Protein AF-A0A084A8A5-F1 (afdb_monomer_lite)

Sequence (222 aa):
MKQLLIKIKKYSELVCESCGGHDFREQEDYLECENCHSIYKKNSLQKRTIYRQSVIRWSGLVGVFLLMSLLGFFFIFYSTKGTQASKVSYSDVGPGKPYKTVKEKEASDRLSAEIEADAKWGLEHLDLTGVWTTYYFNSIQVTTAQFSDKANSPTTYTNGMLFSELVKKVGKPKSEEDYGNGRNQADFFYHGTDKKGGKWTIAVFIVYDVKSGMITGKDVMG

Foldseek 3Di:
DDDFDKDKDKDWFFADPPPRAGDWDDDDQWIARPPLRFIFGPPPTGTDIDIDTDGPDPVVPVVVVVVCVVVVVVCVVPVVDDDDDDDDDPSLEDPPDDDPDPVSVVVNVVSVVVFVVQQVVLLVCVCVQVQDHNVVLVPFAAWDFDDDPPDRGGPDTPDGDALVVVCVRRNAAPDWANSHDQKIKGKHKDWDADPVRDIDIKIKIWIARNVVNGTNDITMGD

Radius of gyration: 23.88 Å; chains: 1; bounding box: 37×66×62 Å

Organism: NCBI:txid1415168

pLDDT: mean 78.32, std 17.76, range [40.84, 98.19]

Secondary structure (DSSP, 8-state):
------EEEEEEE---TTT----EEE-SSEEEETTT--EEETTT-PPEEEEEEE---TTHHHHHHHHHHHHHHHHHHHTTS--------GGG--TT---SSHHHHHHHHHHHHHHHHHHHHHHHTGGGGSS--HHHHHH--PPEEE--TT-SS-SEEESPPBHHHHHHHH---SEEEEEETTEEEEEEEEEEE-TTS-EEEEEEEEEEETTT-BEEEEEEE-

Structure (mmCIF, N/CA/C/O backbone):
data_AF-A0A084A8A5-F1
#
_entry.id   AF-A0A084A8A5-F1
#
loop_
_atom_site.group_PDB
_atom_site.id
_atom_site.type_symbol
_atom_site.label_atom_id
_atom_site.label_alt_id
_atom_site.label_comp_id
_atom_site.label_asym_id
_atom_site.label_entity_id
_atom_site.label_seq_id
_atom_site.pdbx_PDB_ins_code
_atom_site.Cartn_x
_atom_site.Cartn_y
_atom_site.Cartn_z
_atom_site.occupancy
_atom_site.B_iso_or_equiv
_atom_site.auth_seq_id
_atom_site.auth_comp_id
_atom_site.auth_asym_id
_atom_site.auth_atom_id
_atom_site.pdbx_PDB_model_num
ATOM 1 N N . MET A 1 1 ? 18.799 41.500 -38.014 1.00 42.34 1 MET A N 1
ATOM 2 C CA . MET A 1 1 ? 18.624 40.067 -37.681 1.00 42.34 1 MET A CA 1
ATOM 3 C C . MET A 1 1 ? 19.349 39.773 -36.371 1.00 42.34 1 MET A C 1
ATOM 5 O O . MET A 1 1 ? 20.569 39.826 -36.359 1.00 42.34 1 MET A O 1
ATOM 9 N N . LYS A 1 2 ? 18.636 39.552 -35.255 1.00 44.78 2 LYS A N 1
ATOM 10 C CA . LYS A 1 2 ? 19.253 39.168 -33.968 1.00 44.78 2 LYS A CA 1
ATOM 11 C C . LYS A 1 2 ? 19.354 37.642 -33.904 1.00 44.78 2 LYS A C 1
ATOM 13 O O . LYS A 1 2 ? 18.327 36.972 -33.968 1.00 44.78 2 LYS A O 1
ATOM 18 N N . GLN A 1 3 ? 20.569 37.110 -33.791 1.00 43.56 3 GLN A N 1
ATOM 19 C CA . GLN A 1 3 ? 20.801 35.685 -33.551 1.00 43.56 3 GLN A CA 1
ATOM 20 C C . GLN A 1 3 ? 20.341 35.327 -32.129 1.00 43.56 3 GLN A C 1
ATOM 22 O O . GLN A 1 3 ? 20.823 35.888 -31.146 1.00 43.56 3 GLN A O 1
ATOM 27 N N . LEU A 1 4 ? 19.372 34.416 -32.023 1.00 43.84 4 LEU A N 1
ATOM 28 C CA . LEU A 1 4 ? 18.949 33.814 -30.759 1.00 43.84 4 LEU A CA 1
ATOM 29 C C . LEU A 1 4 ? 20.004 32.785 -30.335 1.00 43.84 4 LEU A C 1
ATOM 31 O O . LEU A 1 4 ? 20.182 31.768 -30.999 1.00 43.84 4 LEU A O 1
ATOM 35 N N . LEU A 1 5 ? 20.692 33.041 -29.223 1.00 46.84 5 LEU A N 1
ATOM 36 C CA . LEU A 1 5 ? 21.567 32.060 -28.581 1.00 46.84 5 LEU A CA 1
ATOM 37 C C . LEU A 1 5 ? 20.707 30.960 -27.940 1.00 46.84 5 LEU A C 1
ATOM 39 O O . LEU A 1 5 ? 20.087 31.178 -26.898 1.00 46.84 5 LEU A O 1
ATOM 43 N N . ILE A 1 6 ? 20.670 29.779 -28.559 1.00 48.38 6 ILE A N 1
ATOM 44 C CA . ILE A 1 6 ? 20.024 28.582 -28.006 1.00 48.38 6 ILE A CA 1
ATOM 45 C C . ILE A 1 6 ? 21.068 27.829 -27.174 1.00 48.38 6 ILE A C 1
ATOM 47 O O . ILE A 1 6 ? 22.003 27.245 -27.719 1.00 48.38 6 ILE A O 1
ATOM 51 N N . LYS A 1 7 ? 20.918 27.823 -25.845 1.00 51.00 7 LYS A N 1
ATOM 52 C CA . LYS A 1 7 ? 21.690 26.923 -24.973 1.00 51.00 7 LYS A CA 1
ATOM 53 C C . LYS A 1 7 ? 20.948 25.595 -24.863 1.00 51.00 7 LYS A C 1
ATOM 55 O O . LYS A 1 7 ? 19.879 25.532 -24.265 1.00 51.00 7 LYS A O 1
ATOM 60 N N . ILE A 1 8 ? 21.528 24.535 -25.417 1.00 48.47 8 ILE A N 1
ATOM 61 C CA . ILE A 1 8 ? 21.017 23.168 -25.277 1.00 48.47 8 ILE A CA 1
ATOM 62 C C . ILE A 1 8 ? 21.728 22.525 -24.082 1.00 48.47 8 ILE A C 1
ATOM 64 O O . ILE A 1 8 ? 22.939 22.315 -24.127 1.00 48.47 8 ILE A O 1
ATOM 68 N N . LYS A 1 9 ? 20.993 22.219 -23.008 1.00 52.41 9 LYS A N 1
ATOM 69 C CA . LYS A 1 9 ? 21.504 21.399 -21.898 1.00 52.41 9 LYS A CA 1
ATOM 70 C C . LYS A 1 9 ? 21.037 19.954 -22.086 1.00 52.41 9 LYS A C 1
ATOM 72 O O . LYS A 1 9 ? 19.862 19.725 -22.368 1.00 52.41 9 LYS A O 1
ATOM 77 N N . LYS A 1 10 ? 21.966 19.002 -21.963 1.00 53.06 10 LYS A N 1
ATOM 78 C CA . LYS A 1 10 ? 21.699 17.558 -22.039 1.00 53.06 10 LYS A CA 1
ATOM 79 C C . LYS A 1 10 ? 21.363 17.034 -20.645 1.00 53.06 10 LYS A C 1
ATOM 81 O O . LYS A 1 10 ? 22.126 17.288 -19.717 1.00 53.06 10 LYS A O 1
ATOM 86 N N . TYR A 1 11 ? 20.270 16.290 -20.530 1.00 58.62 11 TYR A N 1
ATOM 87 C CA . TYR A 1 11 ? 19.903 15.558 -19.319 1.00 58.62 11 TYR A CA 1
ATOM 88 C C . TYR A 1 11 ? 19.607 14.105 -19.691 1.00 58.62 11 TYR A C 1
ATOM 90 O O . TYR A 1 11 ? 19.063 13.839 -20.764 1.00 58.62 11 TYR A O 1
ATOM 98 N N . SER A 1 12 ? 20.002 13.174 -18.827 1.00 63.97 12 SER A N 1
ATOM 99 C CA . SER A 1 12 ? 19.648 11.758 -18.929 1.00 63.97 12 SER A CA 1
ATOM 100 C C . SER A 1 12 ? 18.544 11.462 -17.922 1.00 63.97 12 SER A C 1
ATOM 102 O O . SER A 1 12 ? 18.767 11.673 -16.730 1.00 63.97 12 SER A O 1
ATOM 104 N N . GLU A 1 13 ? 17.398 10.972 -18.380 1.00 75.88 13 GLU A N 1
ATOM 105 C CA . GLU A 1 13 ? 16.235 10.705 -17.529 1.00 75.88 13 GLU A CA 1
ATOM 106 C C . GLU A 1 13 ? 15.711 9.287 -17.781 1.00 75.88 13 GLU A C 1
ATOM 108 O O . GLU A 1 13 ? 15.794 8.768 -18.901 1.00 75.88 13 GLU A O 1
ATOM 113 N N . LEU A 1 14 ? 15.226 8.636 -16.724 1.00 81.31 14 LEU A N 1
ATOM 114 C CA . LEU A 1 14 ? 14.519 7.363 -16.827 1.00 81.31 14 LEU A CA 1
ATOM 115 C C . LEU A 1 14 ? 13.078 7.655 -17.257 1.00 81.31 14 LEU A C 1
ATOM 117 O O . LEU A 1 14 ? 12.468 8.607 -16.780 1.00 81.31 14 LEU A O 1
ATOM 121 N N . VAL A 1 15 ? 12.544 6.862 -18.185 1.00 83.56 15 VAL A N 1
ATOM 122 C CA . VAL A 1 15 ? 11.176 7.030 -18.691 1.00 83.56 15 VAL A CA 1
ATOM 123 C C . VAL A 1 15 ? 10.487 5.679 -18.653 1.00 83.56 15 VAL A C 1
ATOM 125 O O . VAL A 1 15 ? 11.024 4.700 -19.166 1.00 83.56 15 VAL A O 1
ATOM 128 N N . CYS A 1 16 ? 9.311 5.630 -18.040 1.00 82.62 16 CYS A N 1
ATOM 129 C CA . CYS A 1 16 ? 8.516 4.420 -17.916 1.00 82.62 16 CYS A CA 1
ATOM 130 C C . CYS A 1 16 ? 7.996 4.004 -19.292 1.00 82.62 16 CYS A C 1
ATOM 132 O O . CYS A 1 16 ? 7.346 4.796 -19.975 1.00 82.62 16 CYS A O 1
ATOM 134 N N . GLU A 1 17 ? 8.269 2.763 -19.693 1.00 83.75 17 GLU A N 1
ATOM 135 C CA . GLU A 1 17 ? 7.874 2.240 -21.005 1.00 83.75 17 GLU A CA 1
ATOM 136 C C . GLU A 1 17 ? 6.346 2.125 -21.137 1.00 83.75 17 GLU A C 1
ATOM 138 O O . GLU A 1 17 ? 5.814 2.323 -22.227 1.00 83.75 17 GLU A O 1
ATOM 143 N N . SER A 1 18 ? 5.641 1.883 -20.025 1.00 81.06 18 SER A N 1
ATOM 144 C CA . SER A 1 18 ? 4.186 1.665 -19.998 1.00 81.06 18 SER A CA 1
ATOM 145 C C . SER A 1 18 ? 3.353 2.951 -20.036 1.00 81.06 18 SER A C 1
ATOM 147 O O . SER A 1 18 ? 2.339 2.999 -20.726 1.00 81.06 18 SER A O 1
ATOM 149 N N . CYS A 1 19 ? 3.741 3.990 -19.285 1.00 80.62 19 CYS A N 1
ATOM 150 C CA . CYS A 1 19 ? 2.934 5.214 -19.136 1.00 80.62 19 CYS A CA 1
ATOM 151 C C . CYS A 1 19 ? 3.683 6.518 -19.438 1.00 80.62 19 CYS A C 1
ATOM 153 O O . CYS A 1 19 ? 3.097 7.593 -19.333 1.00 80.62 19 CYS A O 1
ATOM 155 N N . GLY A 1 20 ? 4.976 6.462 -19.772 1.00 83.19 20 GLY A N 1
ATOM 156 C CA . GLY A 1 20 ? 5.793 7.656 -20.012 1.00 83.19 20 GLY A CA 1
ATOM 157 C C . GLY A 1 20 ? 6.136 8.468 -18.758 1.00 83.19 20 GLY A C 1
ATOM 158 O O . GLY A 1 20 ? 6.723 9.536 -18.884 1.00 83.19 20 GLY A O 1
ATOM 159 N N . GLY A 1 21 ? 5.786 7.983 -17.561 1.00 80.56 21 GLY A N 1
ATOM 160 C CA . GLY A 1 21 ? 6.143 8.614 -16.290 1.00 80.56 21 GLY A CA 1
ATOM 161 C C . GLY A 1 21 ? 7.657 8.667 -16.063 1.00 80.56 21 GLY A C 1
ATOM 162 O O . GLY A 1 21 ? 8.399 7.817 -16.556 1.00 80.56 21 GLY A O 1
ATOM 163 N N . HIS A 1 22 ? 8.105 9.666 -15.310 1.00 83.44 22 HIS A N 1
ATOM 164 C CA . HIS A 1 22 ? 9.526 9.919 -15.039 1.00 83.44 22 HIS A CA 1
ATOM 165 C C . HIS A 1 22 ? 9.933 9.614 -13.597 1.00 83.44 22 HIS A C 1
ATOM 167 O O . HIS A 1 22 ? 11.119 9.491 -13.296 1.00 83.44 22 HIS A O 1
ATOM 173 N N . ASP A 1 23 ? 8.949 9.475 -12.715 1.00 83.50 23 ASP A N 1
ATOM 174 C CA . ASP A 1 23 ? 9.164 9.210 -11.305 1.00 83.50 23 ASP A CA 1
ATOM 175 C C . ASP A 1 23 ? 9.263 7.702 -11.075 1.00 83.50 23 ASP A C 1
ATOM 177 O O . ASP A 1 23 ? 8.379 6.937 -11.478 1.00 83.50 23 ASP A O 1
ATOM 181 N N . PHE A 1 24 ? 10.362 7.281 -10.451 1.00 82.69 24 PHE A N 1
ATOM 182 C CA . PHE A 1 24 ? 10.619 5.894 -10.091 1.00 82.69 24 PHE A CA 1
ATOM 183 C C . PHE A 1 24 ? 11.036 5.800 -8.631 1.00 82.69 24 PHE A C 1
ATOM 185 O O . PHE A 1 24 ? 11.949 6.502 -8.192 1.00 82.69 24 PHE A O 1
ATOM 192 N N . ARG A 1 25 ? 10.415 4.869 -7.914 1.00 83.38 25 ARG A N 1
ATOM 193 C CA . ARG A 1 25 ? 10.827 4.432 -6.589 1.00 83.38 25 ARG A CA 1
ATOM 194 C C . ARG A 1 25 ? 11.839 3.301 -6.736 1.00 83.38 25 ARG A C 1
ATOM 196 O O . ARG A 1 25 ? 11.576 2.294 -7.394 1.00 83.38 25 ARG A O 1
ATOM 203 N N . GLU A 1 26 ? 13.008 3.479 -6.137 1.00 82.81 26 GLU A N 1
ATOM 204 C CA . GLU A 1 26 ? 14.065 2.471 -6.121 1.00 82.81 26 GLU A CA 1
ATOM 205 C C . GLU A 1 26 ? 13.885 1.533 -4.930 1.00 82.81 26 GLU A C 1
ATOM 207 O O . GLU A 1 26 ? 13.787 1.976 -3.788 1.00 82.81 26 GLU A O 1
ATOM 212 N N . GLN A 1 27 ? 13.844 0.234 -5.212 1.00 78.94 27 GLN A N 1
ATOM 213 C CA . GLN A 1 27 ? 13.925 -0.833 -4.222 1.00 78.94 27 GLN A CA 1
ATOM 214 C C . GLN A 1 27 ? 15.189 -1.664 -4.481 1.00 78.94 27 GLN A C 1
ATOM 216 O O . GLN A 1 27 ? 15.876 -1.446 -5.484 1.00 78.94 27 GLN A O 1
ATOM 221 N N . GLU A 1 28 ? 15.529 -2.581 -3.568 1.00 79.06 28 GLU A N 1
ATOM 222 C CA . GLU A 1 28 ? 16.822 -3.293 -3.554 1.00 79.06 28 GLU A CA 1
ATOM 223 C C . GLU A 1 28 ? 17.241 -3.783 -4.956 1.00 79.06 28 GLU A C 1
ATOM 225 O O . GLU A 1 28 ? 18.268 -3.337 -5.482 1.00 79.06 28 GLU A O 1
ATOM 230 N N . ASP A 1 29 ? 16.377 -4.562 -5.616 1.00 80.25 29 ASP A N 1
ATOM 231 C CA . ASP A 1 29 ? 16.672 -5.194 -6.912 1.00 80.25 29 ASP A CA 1
ATOM 232 C C . ASP A 1 29 ? 15.881 -4.633 -8.112 1.00 80.25 29 ASP A C 1
ATOM 234 O O . ASP A 1 29 ? 16.115 -5.027 -9.264 1.00 80.25 29 ASP A O 1
ATOM 238 N N . TYR A 1 30 ? 14.946 -3.704 -7.890 1.00 84.25 30 TYR A N 1
ATOM 239 C CA . TYR A 1 30 ? 14.029 -3.231 -8.932 1.00 84.25 30 TYR A CA 1
ATOM 240 C C . TYR A 1 30 ? 13.650 -1.750 -8.809 1.00 84.25 30 TYR A C 1
ATOM 242 O O . TYR A 1 30 ? 13.857 -1.103 -7.786 1.00 84.25 30 TYR A O 1
ATOM 250 N N . LEU A 1 31 ? 13.104 -1.210 -9.897 1.00 86.75 31 LEU A N 1
ATOM 251 C CA . LEU A 1 31 ? 12.573 0.146 -10.005 1.00 86.75 31 LEU A CA 1
ATOM 252 C C . LEU A 1 31 ? 11.068 0.068 -10.256 1.00 86.75 31 LEU A C 1
ATOM 254 O O . LEU A 1 31 ? 10.644 -0.638 -11.165 1.00 86.75 31 LEU A O 1
ATOM 258 N N . GLU A 1 32 ? 10.266 0.805 -9.501 1.00 86.56 32 GLU A N 1
ATOM 259 C CA . GLU A 1 32 ? 8.818 0.898 -9.704 1.00 86.56 32 GLU A CA 1
ATOM 260 C C . GLU A 1 32 ? 8.441 2.310 -10.156 1.00 86.56 32 GLU A C 1
ATOM 262 O O . GLU A 1 32 ? 8.800 3.282 -9.503 1.00 86.56 32 GLU A O 1
ATOM 267 N N . CYS A 1 33 ? 7.740 2.457 -11.281 1.00 85.44 33 CYS A N 1
ATOM 268 C CA . CYS A 1 33 ? 7.278 3.769 -11.738 1.00 85.44 33 CYS A CA 1
ATOM 269 C C . CYS A 1 33 ? 6.162 4.292 -10.828 1.00 85.44 33 CYS A C 1
ATOM 271 O O . CYS A 1 33 ? 5.125 3.660 -10.745 1.00 85.44 33 CYS A O 1
ATOM 273 N N . GLU A 1 34 ? 6.293 5.471 -10.229 1.00 85.06 34 GLU A N 1
ATOM 274 C CA . GLU A 1 34 ? 5.301 5.980 -9.263 1.00 85.06 34 GLU A CA 1
ATOM 275 C C . GLU A 1 34 ? 3.945 6.342 -9.889 1.00 85.06 34 GLU A C 1
ATOM 277 O O . GLU A 1 34 ? 2.959 6.466 -9.177 1.00 85.06 34 GLU A O 1
ATOM 282 N N . ASN A 1 35 ? 3.877 6.515 -11.214 1.00 82.81 35 ASN A N 1
ATOM 283 C CA . ASN A 1 35 ? 2.653 6.954 -11.891 1.00 82.81 35 ASN A CA 1
ATOM 284 C C . ASN A 1 35 ? 1.745 5.802 -12.348 1.00 82.81 35 ASN A C 1
ATOM 286 O O . ASN A 1 35 ? 0.531 5.934 -12.382 1.00 82.81 35 ASN A O 1
ATOM 290 N N . CYS A 1 36 ? 2.333 4.689 -12.783 1.00 79.75 36 CYS A N 1
ATOM 291 C CA . CYS A 1 36 ? 1.583 3.521 -13.268 1.00 79.75 36 CYS A CA 1
ATOM 292 C C . CYS A 1 36 ? 2.090 2.213 -12.663 1.00 79.75 36 CYS A C 1
ATOM 294 O O . CYS A 1 36 ? 1.870 1.133 -13.215 1.00 79.75 36 CYS A O 1
ATOM 296 N N . HIS A 1 37 ? 2.879 2.337 -11.597 1.00 81.94 37 HIS A N 1
ATOM 297 C CA . HIS A 1 37 ? 3.412 1.272 -10.757 1.00 81.94 37 HIS A CA 1
ATOM 298 C C . HIS A 1 37 ? 4.178 0.181 -11.515 1.00 81.94 37 HIS A C 1
ATOM 300 O O . HIS A 1 37 ? 4.414 -0.905 -11.008 1.00 81.94 37 HIS A O 1
ATOM 306 N N . SER A 1 38 ? 4.615 0.447 -12.746 1.00 84.44 38 SER A N 1
ATOM 307 C CA . SER A 1 38 ? 5.319 -0.547 -13.562 1.00 84.44 38 SER A CA 1
ATOM 308 C C . SER A 1 38 ? 6.655 -0.911 -12.925 1.00 84.44 38 SER A C 1
ATOM 310 O O . SER A 1 38 ? 7.465 -0.021 -12.672 1.00 84.44 38 SER A O 1
ATOM 312 N N . ILE A 1 39 ? 6.875 -2.203 -12.684 1.00 85.00 39 ILE A N 1
ATOM 313 C CA . ILE A 1 39 ? 8.088 -2.732 -12.059 1.00 85.00 39 ILE A CA 1
ATOM 314 C C . ILE A 1 39 ? 9.100 -3.121 -13.141 1.00 85.00 39 ILE A C 1
ATOM 316 O O . ILE A 1 39 ? 8.768 -3.867 -14.063 1.00 85.00 39 ILE A O 1
ATOM 320 N N . TYR A 1 40 ? 10.343 -2.671 -12.976 1.00 85.69 40 TYR A N 1
ATOM 321 C CA . TYR A 1 40 ? 11.453 -2.905 -13.889 1.00 85.69 40 TYR A CA 1
ATOM 322 C C . TYR A 1 40 ? 12.698 -3.424 -13.186 1.00 85.69 40 TYR A C 1
ATOM 324 O O . TYR A 1 40 ? 13.047 -2.982 -12.093 1.00 85.69 40 TYR A O 1
ATOM 332 N N . LYS A 1 41 ? 13.452 -4.296 -13.859 1.00 85.69 41 LYS A N 1
ATOM 333 C CA . LYS A 1 41 ? 14.789 -4.688 -13.393 1.00 85.69 41 LYS A CA 1
ATOM 334 C C . LYS A 1 41 ? 15.703 -3.458 -13.394 1.00 85.69 41 LYS A C 1
ATOM 336 O O . LYS A 1 41 ? 15.790 -2.763 -14.408 1.00 85.69 41 LYS A O 1
ATOM 341 N N . LYS A 1 42 ? 16.430 -3.208 -12.301 1.00 81.94 42 LYS A N 1
ATOM 342 C CA . LYS A 1 42 ? 17.210 -1.971 -12.078 1.00 81.94 42 LYS A CA 1
ATOM 343 C C . LYS A 1 42 ? 18.165 -1.583 -13.220 1.00 81.94 42 LYS A C 1
ATOM 345 O O . LYS A 1 42 ? 18.311 -0.409 -13.540 1.00 81.94 42 LYS A O 1
ATOM 350 N N . ASN A 1 43 ? 18.756 -2.574 -13.890 1.00 79.12 43 ASN A N 1
ATOM 351 C CA . ASN A 1 43 ? 19.703 -2.371 -14.995 1.00 79.12 43 ASN A CA 1
ATOM 352 C C . ASN A 1 43 ? 19.060 -2.374 -16.398 1.00 79.12 43 ASN A C 1
ATOM 354 O O . ASN A 1 43 ? 19.779 -2.264 -17.388 1.00 79.12 43 ASN A O 1
ATOM 358 N N . SER A 1 44 ? 17.738 -2.545 -16.504 1.00 76.00 44 SER A N 1
ATOM 359 C CA . SER A 1 44 ? 17.04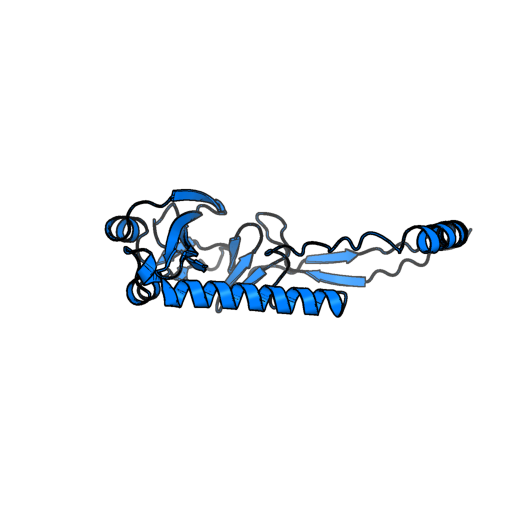9 -2.711 -17.796 1.00 76.00 44 SER A CA 1
ATOM 360 C C . SER A 1 44 ? 16.574 -1.400 -18.425 1.00 76.00 44 SER A C 1
ATOM 362 O O . SER A 1 44 ? 16.510 -1.301 -19.649 1.00 76.00 44 SER A O 1
ATOM 364 N N . LEU A 1 45 ? 16.291 -0.371 -17.618 1.00 73.31 45 LEU A N 1
ATOM 365 C CA . LEU A 1 45 ? 15.785 0.898 -18.136 1.00 73.31 45 LEU A CA 1
ATOM 366 C C . LEU A 1 45 ? 16.901 1.703 -18.808 1.00 73.31 45 LEU A C 1
ATOM 368 O O . LEU A 1 45 ? 17.852 2.167 -18.171 1.00 73.31 45 LEU A O 1
ATOM 372 N N . GLN A 1 46 ? 16.760 1.918 -20.116 1.00 65.44 46 GLN A N 1
ATOM 373 C CA . GLN A 1 46 ? 17.645 2.809 -20.856 1.00 65.44 46 GLN A CA 1
ATOM 374 C C . GLN A 1 46 ? 17.335 4.267 -20.507 1.00 65.44 46 GLN A C 1
ATOM 376 O O . GLN A 1 46 ? 16.240 4.771 -20.759 1.00 65.44 46 GLN A O 1
ATOM 381 N N . LYS A 1 47 ? 18.333 4.981 -19.976 1.00 69.06 47 LYS A N 1
ATOM 382 C CA . LYS A 1 47 ? 18.255 6.434 -19.787 1.00 69.06 47 LYS A CA 1
ATOM 383 C C . LYS A 1 47 ? 18.089 7.104 -21.151 1.00 69.06 47 LYS A C 1
ATOM 385 O O . LYS A 1 47 ? 18.993 7.038 -21.988 1.00 69.06 47 LYS A O 1
ATOM 390 N N . ARG A 1 48 ? 16.964 7.783 -21.382 1.00 65.69 48 ARG A N 1
ATOM 391 C CA . ARG A 1 48 ? 16.785 8.591 -22.593 1.00 65.69 48 ARG A CA 1
ATOM 392 C C . ARG A 1 48 ? 17.472 9.937 -22.407 1.00 65.69 48 ARG A C 1
ATOM 394 O O . ARG A 1 48 ? 17.361 10.579 -21.364 1.00 65.69 48 ARG A O 1
ATOM 401 N N . THR A 1 49 ? 18.198 10.369 -23.436 1.00 63.56 49 THR A N 1
ATOM 402 C CA . THR A 1 49 ? 18.760 11.723 -23.473 1.00 63.56 49 THR A CA 1
ATOM 403 C C . THR A 1 49 ? 17.678 12.677 -23.954 1.00 63.56 49 THR A C 1
ATOM 405 O O . THR A 1 49 ? 17.235 12.573 -25.098 1.00 63.56 49 THR A O 1
ATOM 408 N N . ILE A 1 50 ? 17.262 13.609 -23.099 1.00 61.50 50 ILE A N 1
ATOM 409 C CA . ILE A 1 50 ? 16.282 14.634 -23.458 1.00 61.50 50 ILE A CA 1
ATOM 410 C C . ILE A 1 50 ? 17.017 15.951 -23.712 1.00 61.50 50 ILE A C 1
ATOM 412 O O . ILE A 1 50 ? 17.856 16.399 -22.923 1.00 61.50 50 ILE A O 1
ATOM 416 N N . TYR A 1 51 ? 16.697 16.580 -24.842 1.00 57.94 51 TYR A N 1
ATOM 417 C CA . TYR A 1 51 ? 17.221 17.884 -25.229 1.00 57.94 51 TYR A CA 1
ATOM 418 C C . TYR A 1 51 ? 16.190 18.954 -24.891 1.00 57.94 51 TYR A C 1
ATOM 420 O O . TYR A 1 51 ? 15.192 19.112 -25.592 1.00 57.94 51 TYR A O 1
ATOM 428 N N . ARG A 1 52 ? 16.431 19.720 -23.823 1.00 48.22 52 ARG A N 1
ATOM 429 C CA . ARG A 1 52 ? 15.562 20.848 -23.478 1.00 48.22 52 ARG A CA 1
ATOM 430 C C . ARG A 1 52 ? 16.099 22.118 -24.127 1.00 48.22 52 ARG A C 1
ATOM 432 O O . ARG A 1 52 ? 17.149 22.628 -23.739 1.00 48.22 52 ARG A O 1
ATOM 439 N N . GLN A 1 53 ? 15.382 22.621 -25.126 1.00 46.97 53 GLN A N 1
ATOM 440 C CA . GLN A 1 53 ? 15.671 23.918 -25.733 1.00 46.97 53 GLN A CA 1
ATOM 441 C C . GLN A 1 53 ? 15.018 25.018 -24.892 1.00 46.97 53 GLN A C 1
ATOM 443 O O . GLN A 1 53 ? 13.796 25.056 -24.761 1.00 46.97 53 GLN A O 1
ATOM 448 N N . SER A 1 54 ? 15.814 25.923 -24.318 1.00 45.47 54 SER A N 1
ATOM 449 C CA . SER A 1 54 ? 15.285 27.185 -23.795 1.00 45.47 54 SER A CA 1
ATOM 450 C C . SER A 1 54 ? 15.506 28.280 -24.834 1.00 45.47 54 SER A C 1
ATOM 452 O O . SER A 1 54 ? 16.633 28.615 -25.200 1.00 45.47 54 SER A O 1
ATOM 454 N N . VAL A 1 55 ? 14.410 28.823 -25.358 1.00 45.81 55 VAL A N 1
ATOM 455 C CA . VAL A 1 55 ? 14.451 29.931 -26.315 1.00 45.81 55 VAL A CA 1
ATOM 456 C C . VAL A 1 55 ? 14.221 31.218 -25.531 1.00 45.81 55 VAL A C 1
ATOM 458 O O . VAL A 1 55 ? 13.089 31.552 -25.188 1.00 45.81 55 VAL A O 1
ATOM 461 N N . ILE A 1 56 ? 15.292 31.946 -25.208 1.00 48.81 56 ILE A N 1
ATOM 462 C CA . ILE A 1 56 ? 15.176 33.243 -24.526 1.00 48.81 56 ILE A CA 1
ATOM 463 C C . ILE A 1 56 ? 14.788 34.299 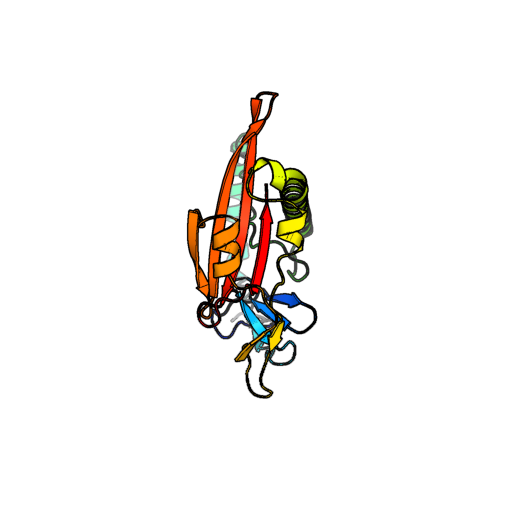-25.569 1.00 48.81 56 ILE A C 1
ATOM 465 O O . ILE A 1 56 ? 15.638 34.885 -26.239 1.00 48.81 56 ILE A O 1
ATOM 469 N N . ARG A 1 57 ? 13.482 34.539 -25.729 1.00 47.62 57 ARG A N 1
ATOM 470 C CA . ARG A 1 57 ? 12.941 35.599 -26.595 1.00 47.62 57 ARG A CA 1
ATOM 471 C C . ARG A 1 57 ? 13.037 36.962 -25.896 1.00 47.62 57 ARG A C 1
ATOM 473 O O . ARG A 1 57 ? 12.208 37.308 -25.064 1.00 47.62 57 ARG A O 1
ATOM 480 N N . TRP A 1 58 ? 14.032 37.766 -26.277 1.00 44.94 58 TRP A N 1
ATOM 481 C CA . TRP A 1 58 ? 14.275 39.120 -25.743 1.00 44.94 58 TRP A CA 1
ATOM 482 C C . TRP A 1 58 ? 13.165 40.148 -26.037 1.00 44.94 58 TRP A C 1
ATOM 484 O O . TRP A 1 58 ? 13.152 41.216 -25.433 1.00 44.94 58 TRP A O 1
ATOM 494 N N . SER A 1 59 ? 12.216 39.850 -26.928 1.00 49.25 59 SER A N 1
ATOM 495 C CA . SER A 1 59 ? 11.065 40.719 -27.213 1.00 49.25 59 SER A CA 1
ATOM 496 C C . SER A 1 59 ? 10.042 40.776 -26.071 1.00 49.25 59 SER A C 1
ATOM 498 O O . SER A 1 59 ? 9.233 41.698 -26.033 1.00 49.25 59 SER A O 1
ATOM 500 N N . GLY A 1 60 ? 10.097 39.836 -25.119 1.00 47.59 60 GLY A N 1
ATOM 501 C CA . GLY A 1 60 ? 9.248 39.844 -23.927 1.00 47.59 60 GLY A CA 1
ATOM 502 C C . GLY A 1 60 ? 9.714 40.806 -22.831 1.00 47.59 60 GLY A C 1
ATOM 503 O O . GLY A 1 60 ? 8.888 41.258 -22.056 1.00 47.59 60 GLY A O 1
ATOM 504 N N . LEU A 1 61 ? 10.999 41.178 -22.770 1.00 53.06 61 LEU A N 1
ATOM 505 C CA . LEU A 1 61 ? 11.534 41.991 -21.662 1.00 53.06 61 LEU A CA 1
ATOM 506 C C . LEU A 1 61 ? 10.964 43.417 -21.628 1.00 53.06 61 LEU A C 1
ATOM 508 O O . LEU A 1 61 ? 10.725 43.944 -20.549 1.00 53.06 61 LEU A O 1
ATOM 512 N N . VAL A 1 62 ? 10.683 44.016 -22.789 1.00 57.75 62 VAL A N 1
ATOM 513 C CA . VAL A 1 62 ? 10.105 45.372 -22.880 1.00 57.75 62 VAL A CA 1
ATOM 514 C C . VAL A 1 62 ? 8.615 45.369 -22.513 1.00 57.75 62 VAL A C 1
ATOM 516 O O . VAL A 1 62 ? 8.154 46.254 -21.798 1.00 57.75 62 VAL A O 1
ATOM 519 N N . GLY A 1 63 ? 7.872 44.335 -22.928 1.00 57.38 63 GLY A N 1
ATOM 520 C CA . GLY A 1 63 ? 6.472 44.146 -22.535 1.00 57.38 63 GLY A CA 1
ATOM 521 C C . GLY A 1 63 ? 6.321 43.779 -21.057 1.00 57.38 63 GLY A C 1
ATOM 522 O O . GLY A 1 63 ? 5.454 44.318 -20.382 1.00 57.38 63 GLY A O 1
ATOM 523 N N . VAL A 1 64 ? 7.210 42.933 -20.528 1.00 62.28 64 VAL A N 1
ATOM 524 C CA . VAL A 1 64 ? 7.249 42.553 -19.108 1.00 62.28 64 VAL A CA 1
ATOM 525 C C . VAL A 1 64 ? 7.610 43.745 -18.227 1.00 62.28 64 VAL A C 1
ATOM 527 O O . VAL A 1 64 ? 7.042 43.861 -17.153 1.00 62.28 64 VAL A O 1
ATOM 530 N N . PHE A 1 65 ? 8.475 44.668 -18.657 1.00 64.25 65 PHE A N 1
ATOM 531 C CA . PHE A 1 65 ? 8.797 45.854 -17.852 1.00 64.25 65 PHE A CA 1
ATOM 532 C C . PHE A 1 65 ? 7.592 46.801 -17.697 1.00 64.25 65 PHE A C 1
ATOM 534 O O . PHE A 1 65 ? 7.303 47.266 -16.595 1.00 64.25 65 PHE A O 1
ATOM 541 N N . LEU A 1 66 ? 6.831 47.019 -18.778 1.00 66.12 66 LEU A N 1
ATOM 542 C CA . LEU A 1 66 ? 5.581 47.791 -18.747 1.00 66.12 66 LEU A CA 1
ATOM 543 C C . LEU A 1 66 ? 4.474 47.072 -17.959 1.00 66.12 66 LEU A C 1
ATOM 545 O O . LEU A 1 66 ? 3.772 47.700 -17.168 1.00 66.12 66 LEU A O 1
ATOM 549 N N . LEU A 1 67 ? 4.361 45.749 -18.112 1.00 65.81 67 LEU A N 1
ATOM 550 C CA . LEU A 1 67 ? 3.397 44.936 -17.371 1.00 65.81 67 LEU A CA 1
ATOM 551 C C . LEU A 1 67 ? 3.746 44.853 -15.874 1.00 65.81 67 LEU A C 1
ATOM 553 O O . LEU A 1 67 ? 2.846 44.890 -15.049 1.00 65.81 67 LEU A O 1
ATOM 557 N N . MET A 1 68 ? 5.030 44.804 -15.502 1.00 62.41 68 MET A N 1
ATOM 558 C CA . MET A 1 68 ? 5.497 44.799 -14.106 1.00 62.41 68 MET A CA 1
ATOM 559 C C . MET A 1 68 ? 5.303 46.156 -13.423 1.00 62.41 68 MET A C 1
ATOM 561 O O . MET A 1 68 ? 5.043 46.195 -12.225 1.00 62.41 68 MET A O 1
ATOM 565 N N . SER A 1 69 ? 5.368 47.263 -14.168 1.00 69.06 69 SER A N 1
ATOM 566 C CA . SER A 1 69 ? 5.035 48.591 -13.636 1.00 69.06 69 SER A CA 1
ATOM 567 C C . SER A 1 69 ? 3.528 48.731 -13.361 1.00 69.06 69 SER A C 1
ATOM 569 O O . SER A 1 69 ? 3.140 49.209 -12.295 1.00 69.06 69 SER A O 1
ATOM 571 N N . LEU A 1 70 ? 2.676 48.210 -14.256 1.00 69.06 70 LEU A N 1
ATOM 572 C CA . LEU A 1 70 ? 1.218 48.142 -14.065 1.00 69.06 70 LEU A CA 1
ATOM 573 C C . LEU A 1 70 ? 0.805 47.159 -12.956 1.00 69.06 70 LEU A C 1
ATOM 575 O O . LEU A 1 70 ? -0.021 47.493 -12.107 1.00 69.06 70 LEU A O 1
ATOM 579 N N . LEU A 1 71 ? 1.406 45.966 -12.919 1.00 64.62 71 LEU A N 1
ATOM 580 C CA . LEU A 1 71 ? 1.160 44.963 -11.882 1.00 64.62 71 LEU A CA 1
ATOM 581 C C . LEU A 1 71 ? 1.694 45.403 -10.521 1.00 64.62 71 LEU A C 1
ATOM 583 O O . LEU A 1 71 ? 1.053 45.095 -9.528 1.00 64.62 71 LEU A O 1
ATOM 587 N N . GLY A 1 72 ? 2.801 46.149 -10.447 1.00 64.75 72 GLY A N 1
ATOM 588 C CA . GLY A 1 72 ? 3.303 46.717 -9.192 1.00 64.75 72 GLY A CA 1
ATOM 589 C C . GLY A 1 72 ? 2.315 47.701 -8.561 1.00 64.75 72 GLY A C 1
ATOM 590 O O . GLY A 1 72 ? 2.063 47.639 -7.358 1.00 64.75 72 GLY A O 1
ATOM 591 N N . PHE A 1 73 ? 1.672 48.536 -9.384 1.00 60.56 73 PHE A N 1
ATOM 592 C CA . PHE A 1 73 ? 0.594 49.426 -8.941 1.00 60.56 73 PHE A CA 1
ATOM 593 C C . PHE A 1 73 ? -0.645 48.646 -8.469 1.00 60.56 73 PHE A C 1
ATOM 595 O O . PHE A 1 73 ? -1.259 48.998 -7.463 1.00 60.56 73 PHE A O 1
ATOM 602 N N . PHE A 1 74 ? -0.975 47.541 -9.146 1.00 59.44 74 PHE A N 1
ATOM 603 C CA . PHE A 1 74 ? -2.075 46.652 -8.759 1.00 59.44 74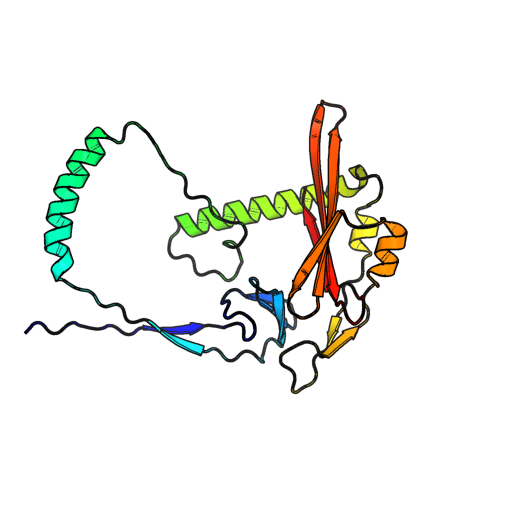 PHE A CA 1
ATOM 604 C C . PHE A 1 74 ? -1.768 45.841 -7.485 1.00 59.44 74 PHE A C 1
ATOM 606 O O . PHE A 1 74 ? -2.651 45.649 -6.653 1.00 59.44 74 PHE A O 1
ATOM 613 N N . PHE A 1 75 ? -0.518 45.407 -7.285 1.00 54.66 75 PHE A N 1
ATOM 614 C CA . PHE A 1 75 ? -0.083 44.614 -6.128 1.00 54.66 75 PHE A CA 1
ATOM 615 C C . PHE A 1 75 ? -0.103 45.431 -4.834 1.00 54.66 75 PHE A C 1
ATOM 617 O O . PHE A 1 75 ? -0.516 44.901 -3.806 1.00 54.66 75 PHE A O 1
ATOM 624 N N . ILE A 1 76 ? 0.265 46.718 -4.869 1.00 58.91 76 ILE A N 1
ATOM 625 C CA . ILE A 1 76 ? 0.124 47.606 -3.700 1.00 58.91 76 ILE A CA 1
ATOM 626 C C . ILE A 1 76 ? -1.359 47.749 -3.303 1.00 58.91 76 ILE A C 1
ATOM 628 O O . ILE A 1 76 ? -1.673 47.806 -2.117 1.00 58.91 76 ILE A O 1
ATOM 632 N N . PHE A 1 77 ? -2.279 47.729 -4.275 1.00 54.66 77 PHE A N 1
ATOM 633 C CA . PHE A 1 77 ? -3.721 47.856 -4.032 1.00 54.66 77 PHE A CA 1
ATOM 634 C C . PHE A 1 77 ? -4.397 46.536 -3.596 1.00 54.66 77 PHE A C 1
ATOM 636 O O . PHE A 1 77 ? -5.340 46.56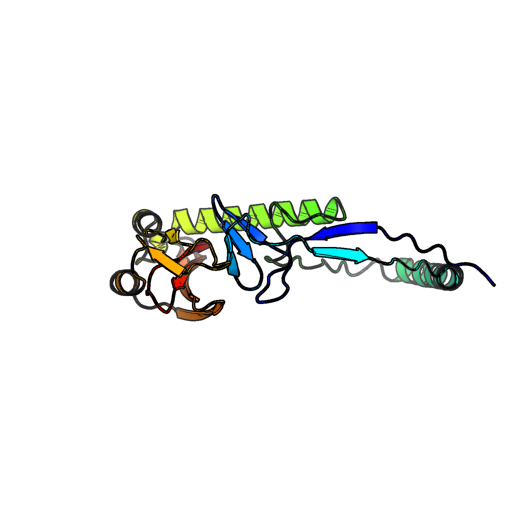5 -2.809 1.00 54.66 77 PHE A O 1
ATOM 643 N N . TYR A 1 78 ? -3.913 45.374 -4.063 1.00 52.78 78 TYR A N 1
ATOM 644 C CA . TYR A 1 78 ? -4.520 44.055 -3.799 1.00 52.78 78 TYR A CA 1
ATOM 645 C C . TYR A 1 78 ? -3.831 43.212 -2.709 1.00 52.78 78 TYR A C 1
ATOM 647 O O . TYR A 1 78 ? -4.448 42.283 -2.187 1.00 52.78 78 TYR A O 1
ATOM 655 N N . SER A 1 79 ? -2.594 43.525 -2.296 1.00 45.66 79 SER A N 1
ATOM 656 C CA . SER A 1 79 ? -1.846 42.709 -1.309 1.00 45.66 79 SER A CA 1
ATOM 657 C C . SER A 1 79 ? -2.376 42.775 0.127 1.00 45.66 79 SER A C 1
ATOM 659 O O . SER A 1 79 ? -1.765 42.207 1.028 1.00 45.66 79 SER A O 1
ATOM 661 N N . THR A 1 80 ? -3.520 43.417 0.376 1.00 48.38 80 THR A N 1
ATOM 662 C CA . THR A 1 80 ? -4.200 43.298 1.674 1.00 48.38 80 THR A CA 1
ATOM 663 C C . THR A 1 80 ? -5.095 42.068 1.778 1.00 48.38 80 THR A C 1
ATOM 665 O O . THR A 1 80 ? -5.505 41.742 2.891 1.00 48.38 80 THR A O 1
ATOM 668 N N . LYS A 1 81 ? -5.397 41.344 0.687 1.00 49.47 81 LYS A N 1
ATOM 669 C CA . LYS A 1 81 ? -6.254 40.150 0.772 1.00 49.47 81 LYS A CA 1
ATOM 670 C C . LYS A 1 81 ? -5.868 39.060 -0.228 1.00 49.47 81 LYS A C 1
ATOM 672 O O . LYS A 1 81 ? -6.190 39.151 -1.404 1.00 49.47 81 LYS A O 1
ATOM 677 N N . GLY A 1 82 ? -5.296 37.970 0.288 1.00 49.41 82 GLY A N 1
ATOM 678 C CA . GLY A 1 82 ? -5.454 36.643 -0.316 1.00 49.41 82 GLY A CA 1
ATOM 679 C C . GLY A 1 82 ? -4.161 35.934 -0.701 1.00 49.41 82 GLY A C 1
ATOM 680 O O . GLY A 1 82 ? -3.795 35.881 -1.870 1.00 49.41 82 GLY A O 1
ATOM 681 N N . THR A 1 83 ? -3.512 35.301 0.272 1.00 42.72 83 THR A N 1
ATOM 682 C CA . THR A 1 83 ? -2.474 34.295 0.026 1.00 42.72 83 THR A CA 1
ATOM 683 C C . THR A 1 83 ? -3.145 33.009 -0.470 1.00 42.72 83 THR A C 1
ATOM 685 O O . THR A 1 83 ? -3.760 32.289 0.313 1.00 42.72 83 THR A O 1
ATOM 688 N N . GLN A 1 84 ? -3.053 32.706 -1.767 1.00 45.06 84 GLN A N 1
ATOM 689 C CA . GLN A 1 84 ? -3.348 31.362 -2.271 1.00 45.06 84 GLN A CA 1
ATOM 690 C C . GLN A 1 84 ? -2.136 30.466 -2.010 1.00 45.06 84 GLN A C 1
ATOM 692 O O . GLN A 1 84 ? -1.079 30.632 -2.615 1.00 45.06 84 GLN A O 1
ATOM 697 N N . ALA A 1 85 ? -2.288 29.528 -1.076 1.00 41.53 85 ALA A N 1
ATOM 698 C CA . ALA A 1 85 ? -1.338 28.447 -0.873 1.00 41.53 85 ALA A CA 1
ATOM 699 C C . ALA A 1 85 ? -1.473 27.436 -2.022 1.00 41.53 85 ALA A C 1
ATOM 701 O O . ALA A 1 85 ? -2.539 26.847 -2.214 1.00 41.53 85 ALA A O 1
ATOM 702 N N . SER A 1 86 ? -0.397 27.239 -2.783 1.00 46.06 86 SER A N 1
ATOM 703 C CA . SER A 1 86 ? -0.277 26.124 -3.722 1.00 46.06 86 SER A CA 1
ATOM 704 C C . SER A 1 86 ? -0.382 24.812 -2.944 1.00 46.06 86 SER A C 1
ATOM 706 O O . SER A 1 86 ? 0.439 24.548 -2.065 1.00 46.06 86 SER A O 1
ATOM 708 N N . LYS A 1 87 ? -1.406 24.006 -3.237 1.00 42.59 87 LYS A N 1
ATOM 709 C CA . LYS A 1 87 ? -1.548 22.655 -2.689 1.00 42.59 87 LYS A CA 1
ATOM 710 C C . LYS A 1 87 ? -0.522 21.751 -3.372 1.00 42.59 87 LYS A C 1
ATOM 712 O O . LYS A 1 87 ? -0.653 21.483 -4.561 1.00 42.59 87 LYS A O 1
ATOM 717 N N . VAL A 1 88 ? 0.503 21.350 -2.630 1.00 46.22 88 VAL A N 1
ATOM 718 C CA . VAL A 1 88 ? 1.427 20.276 -3.018 1.00 46.22 88 VAL A CA 1
ATOM 719 C C . VAL A 1 88 ? 0.659 18.955 -2.925 1.00 46.22 88 VAL A C 1
ATOM 721 O O . VAL A 1 88 ? -0.081 18.757 -1.960 1.00 46.22 88 VAL A O 1
ATOM 724 N N . SER A 1 89 ? 0.759 18.111 -3.951 1.00 47.19 89 SER A N 1
ATOM 725 C CA . SER A 1 89 ? 0.080 16.813 -4.023 1.00 47.19 89 SER A CA 1
ATOM 726 C C . SER A 1 89 ? 0.974 15.711 -3.447 1.00 47.19 89 SER A C 1
ATOM 728 O O . SER A 1 89 ? 2.196 15.803 -3.520 1.00 47.19 89 SER A O 1
ATOM 730 N N . TYR A 1 90 ? 0.383 14.635 -2.924 1.00 50.59 90 TYR A N 1
ATOM 731 C CA . TYR A 1 90 ? 1.099 13.454 -2.407 1.00 50.59 90 TYR A CA 1
ATOM 732 C C . TYR A 1 90 ? 2.014 12.785 -3.443 1.00 50.59 90 TYR A C 1
ATOM 734 O O . TYR A 1 90 ? 2.983 12.129 -3.084 1.00 50.59 90 TYR A O 1
ATOM 742 N N . SER A 1 91 ? 1.758 13.002 -4.732 1.00 52.62 91 SER A N 1
ATOM 743 C CA . SER A 1 91 ? 2.625 12.562 -5.825 1.00 52.62 91 SER A CA 1
ATOM 744 C C . SER A 1 91 ? 3.920 13.369 -5.955 1.00 52.62 91 SER A C 1
ATOM 746 O O . SER A 1 91 ? 4.760 13.001 -6.762 1.00 52.62 91 SER A O 1
ATOM 748 N N . ASP A 1 92 ? 4.097 14.487 -5.246 1.00 51.12 92 ASP A N 1
ATOM 749 C CA . ASP A 1 92 ? 5.195 15.442 -5.477 1.00 51.12 92 ASP A CA 1
ATOM 750 C C . ASP A 1 92 ? 6.412 15.231 -4.553 1.00 51.12 92 ASP A C 1
ATOM 752 O O . ASP A 1 92 ? 7.385 15.984 -4.630 1.00 51.12 92 ASP A O 1
ATOM 756 N N . VAL A 1 93 ? 6.382 14.195 -3.711 1.00 55.59 93 VAL A N 1
ATOM 757 C CA . VAL A 1 93 ? 7.370 13.895 -2.662 1.00 55.59 93 VAL A CA 1
ATOM 758 C C . VAL A 1 93 ? 8.108 12.585 -2.925 1.00 55.59 93 VAL A C 1
ATOM 760 O O . VAL A 1 93 ? 7.483 11.575 -3.224 1.00 55.59 93 VAL A O 1
ATOM 763 N N . GLY A 1 94 ? 9.440 12.583 -2.798 1.00 52.81 94 GLY A N 1
ATOM 764 C CA . GLY A 1 94 ? 10.242 11.358 -2.882 1.00 52.81 94 GLY A CA 1
ATOM 765 C C . GLY A 1 94 ? 11.762 11.594 -2.925 1.00 52.81 94 GLY A C 1
ATOM 766 O O . GLY A 1 94 ? 12.212 12.661 -3.356 1.00 52.81 94 GLY A O 1
ATOM 767 N N . PRO A 1 95 ? 12.585 10.600 -2.528 1.00 40.84 95 PRO A N 1
ATOM 768 C CA . PRO A 1 95 ? 14.043 10.732 -2.384 1.00 40.84 95 PRO A CA 1
ATOM 769 C C . PRO A 1 95 ? 14.815 10.983 -3.697 1.00 40.84 95 PRO A C 1
ATOM 771 O O . PRO A 1 95 ? 16.019 11.228 -3.661 1.00 40.84 95 PRO A O 1
ATOM 774 N N . GLY A 1 96 ? 14.145 10.961 -4.854 1.00 54.69 96 GLY A N 1
ATOM 775 C CA . GLY A 1 96 ? 14.753 11.153 -6.176 1.00 54.69 96 GLY A CA 1
ATOM 776 C C . GLY A 1 96 ? 14.326 12.416 -6.927 1.00 54.69 96 GLY A C 1
ATOM 777 O O . GLY A 1 96 ? 14.821 12.643 -8.033 1.00 54.69 96 GLY A O 1
ATOM 778 N N . LYS A 1 97 ? 13.424 13.244 -6.379 1.00 58.78 97 LYS A N 1
ATOM 779 C CA . LYS A 1 97 ? 12.869 14.384 -7.125 1.00 58.78 97 LYS A CA 1
ATOM 780 C C . LYS A 1 97 ? 13.820 15.590 -7.095 1.00 58.78 97 LYS A C 1
ATOM 782 O O . LYS A 1 97 ? 14.120 16.111 -6.020 1.00 58.78 97 LYS A O 1
ATOM 787 N N . PRO A 1 98 ? 14.321 16.075 -8.251 1.00 59.47 98 PRO A N 1
ATOM 788 C CA . PRO A 1 98 ? 15.163 17.263 -8.280 1.00 59.47 98 PRO A CA 1
ATOM 789 C C . PRO A 1 98 ? 14.326 18.510 -7.967 1.00 59.47 98 PRO A C 1
ATOM 791 O O . PRO A 1 98 ? 13.556 18.989 -8.801 1.00 59.47 98 PRO A O 1
ATOM 794 N N . TYR A 1 99 ? 14.508 19.066 -6.771 1.00 69.50 99 TYR A N 1
ATOM 795 C CA . TYR A 1 99 ? 13.863 20.315 -6.366 1.00 69.50 99 TYR A CA 1
ATOM 796 C C . TYR A 1 99 ? 14.485 21.506 -7.101 1.00 69.50 99 TYR A C 1
ATOM 798 O O . TYR A 1 99 ? 15.710 21.648 -7.158 1.00 69.50 99 TYR A O 1
ATOM 806 N N . LYS A 1 100 ? 13.654 22.391 -7.664 1.00 70.75 100 LYS A N 1
ATOM 807 C CA . LYS A 1 100 ? 14.145 23.598 -8.351 1.00 70.75 100 LYS A CA 1
ATOM 808 C C . LYS A 1 100 ? 14.434 24.713 -7.353 1.00 70.75 100 LYS A C 1
ATOM 810 O O . LYS A 1 100 ? 15.236 25.597 -7.652 1.00 70.75 100 LYS A O 1
ATOM 815 N N . THR A 1 101 ? 13.787 24.686 -6.186 1.00 78.06 101 THR A N 1
ATOM 816 C CA . THR A 1 101 ? 13.942 25.701 -5.139 1.00 78.06 101 THR A CA 1
ATOM 817 C C . THR A 1 101 ? 14.007 25.100 -3.735 1.00 78.06 101 THR A C 1
ATOM 819 O O . THR A 1 101 ? 13.510 24.005 -3.485 1.00 78.06 101 THR A O 1
ATOM 822 N N . VAL A 1 102 ? 14.576 25.859 -2.793 1.00 79.00 102 VAL A N 1
ATOM 823 C CA . VAL A 1 102 ? 14.598 25.501 -1.362 1.00 79.00 102 VAL A CA 1
ATOM 824 C C . VAL A 1 102 ? 13.179 25.376 -0.798 1.00 79.00 102 VAL A C 1
ATOM 826 O O . VAL A 1 102 ? 12.908 24.440 -0.065 1.00 79.00 102 VAL A O 1
ATOM 829 N N . LYS A 1 103 ? 12.247 26.246 -1.211 1.00 77.00 103 LYS A N 1
ATOM 830 C CA . LYS A 1 103 ? 10.845 26.195 -0.764 1.00 77.00 103 LYS A CA 1
ATOM 831 C C . LYS A 1 103 ? 10.108 24.937 -1.232 1.00 77.00 103 LYS A C 1
ATOM 833 O O . LYS A 1 103 ? 9.302 24.397 -0.488 1.00 77.00 103 LYS A O 1
ATOM 838 N N . GLU A 1 104 ? 10.366 24.481 -2.459 1.00 75.50 104 GLU A N 1
ATOM 839 C CA . GLU A 1 104 ? 9.816 23.212 -2.961 1.00 75.50 104 GLU A CA 1
ATOM 840 C C . GLU A 1 104 ? 10.365 22.028 -2.168 1.00 75.50 104 GLU A C 1
ATOM 842 O O . GLU A 1 104 ? 9.603 21.138 -1.804 1.00 75.50 104 GLU A O 1
ATOM 847 N N . LYS A 1 105 ? 11.666 22.050 -1.851 1.00 77.00 105 LYS A N 1
ATOM 848 C CA . LYS A 1 105 ? 12.276 21.036 -0.992 1.00 77.00 105 LYS A CA 1
ATOM 849 C C . LYS A 1 105 ? 11.647 21.035 0.403 1.00 77.00 105 LYS A C 1
ATOM 851 O O . LYS A 1 105 ? 11.228 19.988 0.860 1.00 77.00 105 LYS A O 1
ATOM 856 N N . GLU A 1 106 ? 11.518 22.190 1.052 1.00 79.69 106 GLU A N 1
ATOM 857 C CA . GLU A 1 106 ? 10.911 22.297 2.389 1.00 79.69 106 GLU A CA 1
ATOM 858 C C . GLU A 1 106 ? 9.459 21.800 2.418 1.00 79.69 106 GLU A C 1
ATOM 860 O O . GLU A 1 106 ? 9.052 21.123 3.360 1.00 79.69 106 GLU A O 1
ATOM 865 N N . ALA A 1 107 ? 8.669 22.114 1.387 1.00 78.69 107 ALA A N 1
ATOM 866 C CA . ALA A 1 107 ? 7.298 21.624 1.281 1.00 78.69 107 ALA A CA 1
ATOM 867 C C . ALA A 1 107 ? 7.244 20.104 1.059 1.00 78.69 107 ALA A C 1
ATOM 869 O O . ALA A 1 107 ? 6.394 19.437 1.646 1.00 78.69 107 ALA A O 1
ATOM 870 N N . SER A 1 108 ? 8.168 19.572 0.254 1.00 75.56 108 SER A N 1
ATOM 871 C CA . SER A 1 108 ? 8.338 18.136 0.029 1.00 75.56 108 SER A CA 1
ATOM 872 C C . SER A 1 108 ? 8.753 17.407 1.315 1.00 75.56 108 SER A C 1
ATOM 874 O O . SER A 1 108 ? 8.115 16.440 1.726 1.00 75.56 108 SER A O 1
ATOM 876 N N . ASP A 1 109 ? 9.767 17.913 2.016 1.00 78.62 109 ASP A N 1
ATOM 877 C CA . ASP A 1 109 ? 10.257 17.331 3.267 1.00 78.62 109 ASP A CA 1
ATOM 878 C C . ASP A 1 109 ? 9.145 17.318 4.333 1.00 78.62 109 ASP A C 1
ATOM 880 O O . ASP A 1 109 ? 8.959 16.318 5.025 1.00 78.62 109 ASP A O 1
ATOM 884 N N . ARG A 1 110 ? 8.342 18.393 4.424 1.00 82.12 110 ARG A N 1
ATOM 885 C CA . ARG A 1 110 ? 7.193 18.448 5.342 1.00 82.12 110 ARG A CA 1
ATOM 886 C C . ARG A 1 110 ? 6.124 17.415 4.994 1.00 82.12 110 ARG A C 1
ATOM 888 O O . ARG A 1 110 ? 5.668 16.710 5.883 1.00 82.12 110 ARG A O 1
ATOM 895 N N . LEU A 1 111 ? 5.734 17.321 3.725 1.00 81.75 111 LEU A N 1
ATOM 896 C CA . LEU A 1 111 ? 4.719 16.362 3.289 1.00 81.75 111 LEU A CA 1
ATOM 897 C C . LEU A 1 111 ? 5.201 14.912 3.456 1.00 81.75 111 LEU A C 1
ATOM 899 O O . LEU A 1 111 ? 4.426 14.058 3.867 1.00 81.75 111 LEU A O 1
ATOM 903 N N . SER A 1 112 ? 6.486 14.641 3.220 1.00 79.25 112 SER A N 1
ATOM 904 C CA . SER A 1 112 ? 7.084 13.327 3.499 1.00 79.25 112 SER A CA 1
ATOM 905 C C . SER A 1 112 ? 6.995 12.987 4.989 1.00 79.25 112 SER A C 1
ATOM 907 O O . SER A 1 112 ? 6.578 11.889 5.341 1.00 79.25 112 SER A O 1
ATOM 909 N N . ALA A 1 113 ? 7.304 13.948 5.867 1.00 84.69 113 ALA A N 1
ATOM 910 C CA . ALA A 1 113 ? 7.173 13.766 7.311 1.00 84.69 113 ALA A CA 1
ATOM 911 C C . ALA A 1 113 ? 5.712 13.572 7.761 1.00 84.69 113 ALA A C 1
ATOM 913 O O . ALA A 1 113 ? 5.464 12.798 8.680 1.00 84.69 113 ALA A O 1
ATOM 914 N N . GLU A 1 114 ? 4.751 14.249 7.122 1.00 86.50 114 GLU A N 1
ATOM 915 C CA . GLU A 1 114 ? 3.313 14.039 7.358 1.00 86.50 114 GLU A CA 1
ATOM 916 C C . GLU A 1 114 ? 2.901 12.609 6.965 1.00 86.50 114 GLU A C 1
ATOM 918 O O . GLU A 1 114 ? 2.321 11.903 7.781 1.00 86.50 114 GLU A O 1
ATOM 923 N N . ILE A 1 115 ? 3.299 12.127 5.781 1.00 84.44 115 ILE A N 1
ATOM 924 C CA . ILE A 1 115 ? 3.018 10.749 5.332 1.00 84.44 115 ILE A CA 1
ATOM 925 C C . ILE A 1 115 ? 3.630 9.713 6.280 1.00 84.44 115 ILE A C 1
ATOM 927 O O . ILE A 1 115 ? 2.979 8.731 6.630 1.00 84.44 115 ILE A O 1
ATOM 931 N N . GLU A 1 116 ? 4.881 9.912 6.701 1.00 88.19 116 GLU A N 1
ATOM 932 C CA . GLU A 1 116 ? 5.540 9.020 7.659 1.00 88.19 116 GLU A CA 1
ATOM 933 C C . GLU A 1 116 ? 4.827 9.017 9.017 1.00 88.19 116 GLU A C 1
ATOM 935 O O . GLU A 1 116 ? 4.701 7.962 9.645 1.00 88.19 116 GLU A O 1
ATOM 940 N N . ALA A 1 117 ? 4.340 10.178 9.467 1.00 90.69 117 ALA A N 1
ATOM 941 C CA . ALA A 1 117 ? 3.576 10.296 10.702 1.00 90.69 117 ALA A CA 1
ATOM 942 C C . ALA A 1 117 ? 2.224 9.573 10.607 1.00 90.69 117 ALA A C 1
ATOM 944 O O . ALA A 1 117 ? 1.903 8.807 11.517 1.00 90.69 117 ALA A O 1
ATOM 945 N N . ASP A 1 118 ? 1.491 9.748 9.507 1.00 92.31 118 ASP A N 1
ATOM 946 C CA . ASP A 1 118 ? 0.198 9.096 9.258 1.00 92.31 118 ASP A CA 1
ATOM 947 C C . ASP A 1 118 ? 0.365 7.572 9.129 1.00 92.31 118 ASP A C 1
ATOM 949 O O . ASP A 1 118 ? -0.387 6.789 9.713 1.00 92.31 118 ASP A O 1
ATOM 953 N N . ALA A 1 119 ? 1.402 7.117 8.417 1.00 92.88 119 ALA A N 1
ATOM 954 C CA . ALA A 1 119 ? 1.708 5.694 8.285 1.00 92.88 119 ALA A CA 1
ATOM 955 C C . ALA A 1 119 ? 2.078 5.064 9.633 1.00 92.88 119 ALA A C 1
ATOM 957 O O . ALA A 1 119 ? 1.606 3.975 9.978 1.00 92.88 119 ALA A O 1
ATOM 958 N N . LYS A 1 120 ? 2.893 5.767 10.428 1.00 94.94 120 LYS A N 1
ATOM 959 C CA . LYS A 1 120 ? 3.255 5.332 11.777 1.00 94.94 120 LYS A CA 1
ATOM 960 C C . LYS A 1 120 ? 2.029 5.270 12.684 1.00 94.94 120 LYS A C 1
ATOM 962 O O . LYS A 1 120 ? 1.831 4.255 13.349 1.00 94.94 120 LYS A O 1
ATOM 967 N N . TRP A 1 121 ? 1.211 6.323 12.699 1.00 94.50 121 TRP A N 1
ATOM 968 C CA . TRP A 1 121 ? 0.011 6.374 13.528 1.00 94.50 121 TRP A CA 1
ATOM 969 C C . TRP A 1 121 ? -0.961 5.253 13.153 1.00 94.50 121 TRP A C 1
ATOM 971 O O . TRP A 1 121 ? -1.392 4.507 14.037 1.00 94.50 121 TRP A O 1
ATOM 981 N N . GLY A 1 122 ? -1.220 5.071 11.854 1.00 95.25 122 GLY A N 1
ATOM 982 C CA . GLY A 1 122 ? -2.059 3.994 11.337 1.00 95.25 122 GLY A CA 1
ATOM 983 C C . GLY A 1 122 ? -1.560 2.615 11.768 1.00 95.25 122 GLY A C 1
ATOM 984 O O . GLY A 1 122 ? -2.339 1.819 12.286 1.00 95.25 122 GLY A O 1
ATOM 985 N N . LEU A 1 123 ? -0.255 2.345 11.640 1.00 95.12 123 LEU A N 1
ATOM 986 C CA . LEU A 1 123 ? 0.352 1.070 12.039 1.00 95.12 123 LEU A CA 1
ATOM 987 C C . LEU A 1 123 ? 0.259 0.802 13.553 1.00 95.12 123 LEU A C 1
ATOM 989 O O . LEU A 1 123 ? 0.026 -0.343 13.957 1.00 95.12 123 LEU A O 1
ATOM 993 N N . GLU A 1 124 ? 0.449 1.835 14.378 1.00 95.00 124 GLU A N 1
ATOM 994 C CA . GLU A 1 124 ? 0.374 1.760 15.845 1.00 95.00 124 GLU A CA 1
ATOM 995 C C . GLU A 1 124 ? -1.058 1.545 16.362 1.00 95.00 124 GLU A C 1
ATOM 997 O O . GLU A 1 124 ? -1.220 0.991 17.447 1.00 95.00 124 GLU A O 1
ATOM 1002 N N . HIS A 1 125 ? -2.079 1.931 15.586 1.00 95.00 125 HIS A N 1
ATOM 1003 C CA . HIS A 1 125 ? -3.492 1.901 15.992 1.00 95.00 125 HIS A CA 1
ATOM 1004 C C . HIS A 1 125 ? -4.367 0.956 15.150 1.00 95.00 125 HIS A C 1
ATOM 1006 O O . HIS A 1 125 ? -5.597 1.031 15.198 1.00 95.00 125 HIS A O 1
ATOM 1012 N N . LEU A 1 126 ? -3.768 0.045 14.372 1.00 95.12 126 LEU A N 1
ATOM 1013 C CA . LEU A 1 126 ? -4.500 -0.920 13.533 1.00 95.12 126 LEU A CA 1
ATOM 1014 C C . LEU A 1 126 ? -5.523 -1.762 14.311 1.00 95.12 126 LEU A C 1
ATOM 1016 O O . LEU A 1 126 ? -6.527 -2.199 13.746 1.00 95.12 126 LEU A O 1
ATOM 1020 N N . ASP A 1 127 ? -5.283 -1.993 15.598 1.00 94.06 127 ASP A N 1
ATOM 1021 C CA . ASP A 1 127 ? -6.176 -2.721 16.496 1.00 94.06 127 ASP A CA 1
ATOM 1022 C C . ASP A 1 127 ? -7.529 -2.020 16.706 1.00 94.06 127 ASP A C 1
ATOM 1024 O O . ASP A 1 127 ? -8.536 -2.699 16.929 1.00 94.06 127 ASP A O 1
ATOM 1028 N N . LEU A 1 128 ? -7.603 -0.692 16.528 1.00 93.50 128 LEU A N 1
ATOM 1029 C CA . LEU A 1 128 ? -8.865 0.062 16.562 1.00 93.50 128 LEU A CA 1
ATOM 1030 C C . LEU A 1 128 ? -9.867 -0.403 15.497 1.00 93.50 128 LEU A C 1
ATOM 1032 O O . LEU A 1 128 ? -11.075 -0.232 15.667 1.00 93.50 128 LEU A O 1
ATOM 1036 N N . THR A 1 129 ? -9.391 -1.018 14.412 1.00 94.00 129 THR A N 1
ATOM 1037 C CA . THR A 1 129 ? -10.255 -1.560 13.353 1.00 94.00 129 THR A CA 1
ATOM 1038 C C . THR A 1 129 ? -11.045 -2.797 13.800 1.00 94.00 129 THR A C 1
ATOM 1040 O O . THR A 1 129 ? -12.003 -3.184 13.131 1.00 94.00 129 THR A O 1
ATOM 1043 N N . GLY A 1 130 ? -10.635 -3.453 14.896 1.00 92.81 130 GLY A N 1
ATOM 1044 C CA . GLY A 1 130 ? -11.221 -4.699 15.407 1.00 92.81 130 GLY A CA 1
ATOM 1045 C C . GLY A 1 130 ? -10.960 -5.943 14.547 1.00 92.81 130 GLY A C 1
ATOM 1046 O O . GLY A 1 130 ? -11.329 -7.050 14.938 1.00 92.81 130 GLY A O 1
ATOM 1047 N N . VAL A 1 131 ? -10.326 -5.777 13.386 1.00 95.00 131 VAL A N 1
ATOM 1048 C CA . VAL A 1 131 ? -10.077 -6.840 12.403 1.00 95.00 131 VAL A CA 1
ATOM 1049 C C . VAL A 1 131 ? -8.583 -6.985 12.133 1.00 95.00 131 VAL A C 1
ATOM 1051 O O . VAL A 1 131 ? -8.059 -8.100 12.072 1.00 95.00 131 VAL A O 1
ATOM 1054 N N . TRP A 1 132 ? -7.888 -5.857 12.004 1.00 96.62 132 TRP A N 1
ATOM 1055 C CA . TRP A 1 132 ? -6.448 -5.812 11.826 1.00 96.62 132 TRP A CA 1
ATOM 1056 C C . TRP A 1 132 ? -5.713 -5.785 13.159 1.00 96.62 132 TRP A C 1
ATOM 1058 O O . TRP A 1 132 ? -6.214 -5.327 14.179 1.00 96.62 132 TRP A O 1
ATOM 1068 N N . THR A 1 133 ? -4.477 -6.267 13.126 1.00 94.94 133 THR A N 1
ATOM 1069 C CA . THR A 1 133 ? -3.492 -6.046 14.185 1.00 94.94 133 THR A CA 1
ATOM 1070 C C . THR A 1 133 ? -2.169 -5.693 13.525 1.00 94.94 133 THR A C 1
ATOM 1072 O O . THR A 1 133 ? -1.891 -6.165 12.418 1.00 94.94 133 THR A O 1
ATOM 1075 N N . THR A 1 134 ? -1.322 -4.929 14.213 1.00 94.00 134 THR A N 1
ATOM 1076 C CA . THR A 1 134 ? 0.045 -4.638 13.755 1.00 94.00 134 THR A CA 1
ATOM 1077 C C . THR A 1 134 ? 0.824 -5.924 13.475 1.00 94.00 134 THR A C 1
ATOM 1079 O O . THR A 1 134 ? 1.508 -6.030 12.461 1.00 94.00 134 THR A O 1
ATOM 1082 N N . TYR A 1 135 ? 0.662 -6.945 14.327 1.00 94.81 135 TYR A N 1
ATOM 1083 C CA . TYR A 1 135 ? 1.275 -8.259 14.126 1.00 94.81 135 TYR A CA 1
ATOM 1084 C C . TYR A 1 135 ? 0.811 -8.914 12.821 1.00 94.81 135 TYR A C 1
ATOM 1086 O O . TYR A 1 135 ? 1.641 -9.324 12.013 1.00 94.81 135 TYR A O 1
ATOM 1094 N N . TYR A 1 136 ? -0.504 -8.980 12.587 1.00 96.12 136 TYR A N 1
ATOM 1095 C CA . TYR A 1 136 ? -1.036 -9.602 11.378 1.00 96.12 136 TYR A CA 1
ATOM 1096 C C . TYR A 1 136 ? -0.617 -8.839 10.119 1.00 96.12 136 TYR A C 1
ATOM 1098 O O . TYR A 1 136 ? -0.120 -9.459 9.180 1.00 96.12 136 TYR A O 1
ATOM 1106 N N . PHE A 1 137 ? -0.720 -7.507 10.125 1.00 97.12 137 PHE A N 1
ATOM 1107 C CA . PHE A 1 137 ? -0.263 -6.678 9.011 1.00 97.12 137 PHE A CA 1
ATOM 1108 C C . PHE A 1 137 ? 1.218 -6.929 8.705 1.00 97.12 137 PHE A C 1
ATOM 1110 O O . PHE A 1 137 ? 1.576 -7.198 7.559 1.00 97.12 137 PHE A O 1
ATOM 1117 N N . ASN A 1 138 ? 2.081 -6.941 9.726 1.00 95.38 138 ASN A N 1
ATOM 1118 C CA . ASN A 1 138 ? 3.511 -7.214 9.564 1.00 95.38 138 ASN A CA 1
ATOM 1119 C C . ASN A 1 138 ? 3.808 -8.644 9.096 1.00 95.38 138 ASN A C 1
ATOM 1121 O O . ASN A 1 138 ? 4.770 -8.834 8.358 1.00 95.38 138 ASN A O 1
ATOM 1125 N N . SER A 1 139 ? 2.960 -9.616 9.442 1.00 95.75 139 SER A N 1
ATOM 1126 C CA . SER A 1 139 ? 3.090 -11.010 8.997 1.00 95.75 139 SER A CA 1
ATOM 1127 C C . SER A 1 139 ? 2.727 -11.247 7.526 1.00 95.75 139 SER A C 1
ATOM 1129 O O . SER A 1 139 ? 3.038 -12.313 6.995 1.00 95.75 139 SER A O 1
ATOM 1131 N N . ILE A 1 140 ? 2.080 -10.284 6.854 1.00 96.50 140 ILE A N 1
ATOM 1132 C CA . ILE A 1 140 ? 1.779 -10.396 5.422 1.00 96.50 140 ILE A CA 1
ATOM 1133 C C . ILE A 1 140 ? 3.089 -10.449 4.643 1.00 96.50 140 ILE A C 1
ATOM 1135 O O . ILE A 1 140 ? 3.830 -9.464 4.567 1.00 96.50 140 ILE A O 1
ATOM 1139 N N . GLN A 1 141 ? 3.335 -11.607 4.037 1.00 95.12 141 GLN A N 1
ATOM 1140 C CA . GLN A 1 141 ? 4.485 -11.834 3.187 1.00 95.12 141 GLN A CA 1
ATOM 1141 C C . GLN A 1 141 ? 4.225 -11.243 1.801 1.00 95.12 141 GLN A C 1
ATOM 1143 O O . GLN A 1 141 ? 3.398 -11.751 1.040 1.00 95.12 141 GLN A O 1
ATOM 1148 N N . VAL A 1 142 ? 4.939 -10.164 1.489 1.00 93.69 142 VAL A N 1
ATOM 1149 C CA . VAL A 1 142 ? 4.970 -9.584 0.146 1.00 93.69 142 VAL A CA 1
ATOM 1150 C C . VAL A 1 142 ? 5.846 -10.465 -0.740 1.00 93.69 142 VAL A C 1
ATOM 1152 O O . VAL A 1 142 ? 6.920 -10.907 -0.335 1.00 93.69 142 VAL A O 1
ATOM 1155 N N . THR A 1 143 ? 5.358 -10.759 -1.937 1.00 91.56 143 THR A N 1
ATOM 1156 C CA . THR A 1 143 ? 6.041 -11.620 -2.901 1.00 91.56 143 THR A CA 1
ATOM 1157 C C . THR A 1 143 ? 7.368 -11.029 -3.387 1.00 91.56 143 THR A C 1
ATOM 1159 O O . THR A 1 143 ? 7.543 -9.815 -3.470 1.00 91.56 143 THR A O 1
ATOM 1162 N N . THR A 1 144 ? 8.288 -11.902 -3.795 1.00 85.06 144 THR A N 1
ATOM 1163 C CA . THR A 1 144 ? 9.485 -11.517 -4.543 1.00 85.06 144 THR A CA 1
ATOM 1164 C C . THR A 1 144 ? 9.203 -11.592 -6.043 1.00 85.06 144 THR A C 1
ATOM 1166 O O . THR A 1 144 ? 8.811 -12.644 -6.563 1.00 85.06 144 THR A O 1
ATOM 1169 N N . ALA A 1 145 ? 9.429 -10.482 -6.747 1.00 85.50 145 ALA A N 1
ATOM 1170 C CA . ALA A 1 145 ? 9.352 -10.425 -8.201 1.00 85.50 145 ALA A CA 1
ATOM 1171 C C . ALA A 1 145 ? 10.521 -11.197 -8.833 1.00 85.50 145 ALA A C 1
ATOM 1173 O O . ALA A 1 145 ? 11.685 -10.917 -8.550 1.00 85.50 145 ALA A O 1
ATOM 1174 N N . GLN A 1 146 ? 10.220 -12.148 -9.717 1.00 84.00 146 GLN A N 1
ATOM 1175 C CA . GLN A 1 146 ? 11.226 -12.830 -10.525 1.00 84.00 146 GLN A CA 1
ATOM 1176 C C . GLN A 1 146 ? 11.183 -12.327 -11.963 1.00 84.00 146 GLN A C 1
ATOM 1178 O O . GLN A 1 146 ? 10.122 -12.243 -12.585 1.00 84.00 146 GLN A O 1
ATOM 1183 N N . PHE A 1 147 ? 12.363 -12.031 -12.498 1.00 82.38 147 PHE A N 1
ATOM 1184 C CA . PHE A 1 147 ? 12.551 -11.533 -13.853 1.00 82.38 147 PHE A CA 1
ATOM 1185 C C . PHE A 1 147 ? 13.322 -12.568 -14.662 1.00 82.38 147 PHE A C 1
ATOM 1187 O O . PHE A 1 147 ? 14.379 -13.030 -14.230 1.00 82.38 147 PHE A O 1
ATOM 1194 N N . SER A 1 148 ? 12.842 -12.893 -15.860 1.00 80.50 148 SER A N 1
ATOM 1195 C CA . SER A 1 148 ? 13.682 -13.600 -16.830 1.00 80.50 148 SER A CA 1
ATOM 1196 C C . SER A 1 148 ? 14.791 -12.681 -17.357 1.00 80.50 148 SER A C 1
ATOM 1198 O O . SER A 1 148 ? 14.617 -11.463 -17.415 1.00 80.50 148 SER A O 1
ATOM 1200 N N . ASP A 1 149 ? 15.911 -13.253 -17.807 1.00 73.19 149 ASP A N 1
ATOM 1201 C CA . ASP A 1 149 ? 17.078 -12.491 -18.287 1.00 73.19 149 ASP A CA 1
ATOM 1202 C C . ASP A 1 149 ? 16.777 -11.520 -19.438 1.00 73.19 149 ASP A C 1
ATOM 1204 O O . ASP A 1 149 ? 17.549 -10.594 -19.681 1.00 73.19 149 ASP A O 1
ATOM 1208 N N . LYS A 1 150 ? 15.655 -11.720 -20.138 1.00 74.50 150 LYS A N 1
ATOM 1209 C CA . LYS A 1 150 ? 15.229 -10.914 -21.288 1.00 74.50 150 LYS A CA 1
ATOM 1210 C C . LYS A 1 150 ? 13.983 -10.063 -21.027 1.00 74.50 150 LYS A C 1
ATOM 1212 O O . LYS A 1 150 ? 13.559 -9.359 -21.939 1.00 74.50 150 LYS A O 1
ATOM 1217 N N . ALA A 1 151 ? 13.374 -10.144 -19.843 1.00 74.00 151 ALA A N 1
ATOM 1218 C CA . ALA A 1 151 ? 12.156 -9.401 -19.536 1.00 74.00 151 ALA A CA 1
ATOM 1219 C C . ALA A 1 151 ? 12.468 -8.125 -18.750 1.00 74.00 151 ALA A C 1
ATOM 1221 O O . ALA A 1 151 ? 13.179 -8.152 -17.745 1.00 74.00 151 ALA A O 1
ATOM 1222 N N . ASN A 1 152 ? 11.874 -7.018 -19.193 1.00 70.69 152 ASN A N 1
ATOM 1223 C CA . ASN A 1 152 ? 11.919 -5.751 -18.471 1.00 70.69 152 ASN A CA 1
ATOM 1224 C C . ASN A 1 152 ? 10.906 -5.714 -17.319 1.00 70.69 152 ASN A C 1
ATOM 1226 O O . ASN A 1 152 ? 11.070 -4.891 -16.434 1.00 70.69 152 ASN A O 1
ATOM 1230 N N . SER A 1 153 ? 9.910 -6.604 -17.299 1.00 69.94 153 SER A N 1
ATOM 1231 C CA . SER A 1 153 ? 8.882 -6.717 -16.257 1.00 69.94 153 SER A CA 1
ATOM 1232 C C . SER A 1 153 ? 8.915 -8.090 -15.562 1.00 69.94 153 SER A C 1
ATOM 1234 O O . SER A 1 153 ? 9.488 -9.041 -16.114 1.00 69.94 153 SER A O 1
ATOM 1236 N N . PRO A 1 154 ? 8.334 -8.224 -14.350 1.00 78.19 154 PRO A N 1
ATOM 1237 C CA . PRO A 1 154 ? 8.286 -9.499 -13.642 1.00 78.19 154 PRO A CA 1
ATOM 1238 C C . PRO A 1 154 ? 7.574 -10.568 -14.474 1.00 78.19 154 PRO A C 1
ATOM 1240 O O . PRO A 1 154 ? 6.471 -10.354 -14.973 1.00 78.19 154 PRO A O 1
ATOM 1243 N N . THR A 1 155 ? 8.195 -11.738 -14.615 1.00 75.06 155 THR A N 1
ATOM 1244 C CA . THR A 1 155 ? 7.579 -12.889 -15.292 1.00 75.06 155 THR A CA 1
ATOM 1245 C C . THR A 1 155 ? 6.714 -13.707 -14.344 1.00 75.06 155 THR A C 1
ATOM 1247 O O . THR A 1 155 ? 5.718 -14.294 -14.769 1.00 75.06 155 THR A O 1
ATOM 1250 N N . THR A 1 156 ? 7.094 -13.748 -13.066 1.00 83.38 156 THR A N 1
ATOM 1251 C CA . THR A 1 156 ? 6.398 -14.489 -12.013 1.00 83.38 156 THR A CA 1
ATOM 1252 C C . THR A 1 156 ? 6.601 -13.822 -10.658 1.00 83.38 156 THR A C 1
ATOM 1254 O O . THR A 1 156 ? 7.667 -13.280 -10.371 1.00 83.38 156 THR A O 1
ATOM 1257 N N . TYR A 1 157 ? 5.588 -13.935 -9.808 1.00 86.69 157 TYR A N 1
ATOM 1258 C CA . TYR A 1 157 ? 5.640 -13.601 -8.391 1.00 86.69 157 TYR A CA 1
ATOM 1259 C C . TYR A 1 157 ? 5.713 -14.903 -7.587 1.00 86.69 157 TYR A C 1
ATOM 1261 O O . TYR A 1 157 ? 5.027 -15.874 -7.912 1.00 86.69 157 TYR A O 1
ATOM 1269 N N . THR A 1 158 ? 6.608 -14.965 -6.599 1.00 87.75 158 THR A N 1
ATOM 1270 C CA . THR A 1 158 ? 6.835 -16.164 -5.772 1.00 87.75 158 THR A CA 1
ATOM 1271 C C . THR A 1 158 ? 6.926 -15.820 -4.287 1.00 87.75 158 THR A C 1
ATOM 1273 O O . THR A 1 158 ? 7.256 -14.690 -3.927 1.00 87.75 158 THR A O 1
ATOM 1276 N N . ASN A 1 159 ? 6.640 -16.791 -3.414 1.00 88.56 159 ASN A N 1
ATOM 1277 C CA . ASN A 1 159 ? 6.754 -16.655 -1.954 1.00 88.56 159 ASN A CA 1
ATOM 1278 C C . ASN A 1 159 ? 5.918 -15.510 -1.344 1.00 88.56 159 ASN A C 1
ATOM 1280 O O . ASN A 1 159 ? 6.320 -14.938 -0.340 1.00 88.56 159 ASN A O 1
ATOM 1284 N N . GLY A 1 160 ? 4.790 -15.139 -1.955 1.00 92.62 160 GLY A N 1
ATOM 1285 C CA . GLY A 1 160 ? 3.850 -14.168 -1.387 1.00 92.62 160 GLY A CA 1
ATOM 1286 C C . GLY A 1 160 ? 2.632 -14.843 -0.767 1.00 92.62 160 GLY A C 1
ATOM 1287 O O . GLY A 1 160 ? 2.221 -15.916 -1.210 1.00 92.62 160 GLY A O 1
ATOM 1288 N N . MET A 1 161 ? 2.020 -14.185 0.217 1.00 96.81 161 MET A N 1
ATOM 1289 C CA . MET A 1 161 ? 0.685 -14.545 0.697 1.00 96.81 161 MET A CA 1
ATOM 1290 C C . MET A 1 161 ? -0.343 -14.318 -0.418 1.00 96.81 161 MET A C 1
ATOM 1292 O O . MET A 1 161 ? -0.256 -13.337 -1.163 1.00 96.81 161 MET A O 1
ATOM 1296 N N . LEU A 1 162 ? -1.337 -15.201 -0.523 1.00 97.81 162 LEU A N 1
ATOM 1297 C CA . LEU A 1 162 ? -2.437 -15.006 -1.462 1.00 97.81 162 LEU A CA 1
ATOM 1298 C C . LEU A 1 162 ? -3.425 -13.972 -0.913 1.00 97.81 162 LEU A C 1
ATOM 1300 O O . LEU A 1 162 ? -3.886 -14.071 0.224 1.00 97.81 162 LEU A O 1
ATOM 1304 N N . PHE A 1 163 ? -3.852 -13.033 -1.754 1.00 98.19 163 PHE A N 1
ATOM 1305 C CA . PHE A 1 163 ? -4.884 -12.053 -1.413 1.00 98.19 163 PHE A CA 1
ATOM 1306 C C . PHE A 1 163 ? -6.184 -12.728 -0.947 1.00 98.19 163 PHE A C 1
ATOM 1308 O O . PHE A 1 163 ? -6.833 -12.282 -0.004 1.00 98.19 163 PHE A O 1
ATOM 1315 N N . SER A 1 164 ? -6.527 -13.879 -1.534 1.00 97.88 164 SER A N 1
ATOM 1316 C CA . SER A 1 164 ? -7.691 -14.664 -1.108 1.00 97.88 164 SER A CA 1
ATOM 1317 C C . SER A 1 164 ? -7.588 -15.204 0.327 1.00 97.88 164 SER A C 1
ATOM 1319 O O . SER A 1 164 ? -8.610 -15.357 0.996 1.00 97.88 164 SER A O 1
ATOM 1321 N N . GLU A 1 165 ? -6.382 -15.486 0.826 1.00 97.56 165 GLU A N 1
ATOM 1322 C CA . GLU A 1 165 ? -6.155 -15.913 2.213 1.00 97.56 165 GLU A CA 1
ATOM 1323 C C . GLU A 1 165 ? -6.288 -14.737 3.175 1.00 97.56 165 GLU A C 1
ATOM 1325 O O . GLU A 1 165 ? -6.921 -14.871 4.224 1.00 97.56 165 GLU A O 1
ATOM 1330 N N . LEU A 1 166 ? -5.772 -13.572 2.775 1.00 97.56 166 LEU A N 1
ATOM 1331 C CA . LEU A 1 166 ? -5.954 -12.320 3.500 1.00 97.56 166 LEU A CA 1
ATOM 1332 C C . LEU A 1 166 ? -7.443 -11.994 3.654 1.00 97.56 166 LEU A C 1
ATOM 1334 O O . LEU A 1 166 ? -7.928 -11.837 4.774 1.00 97.56 166 LEU A O 1
ATOM 1338 N N . VAL A 1 167 ? -8.207 -12.007 2.559 1.00 97.56 167 VAL A N 1
ATOM 1339 C CA . VAL A 1 167 ? -9.648 -11.690 2.569 1.00 97.56 167 VAL A CA 1
ATOM 1340 C C . VAL A 1 167 ? -10.459 -12.654 3.442 1.00 97.56 167 VAL A C 1
ATOM 1342 O O . VAL A 1 167 ? -11.422 -12.241 4.089 1.00 97.56 167 VAL A O 1
ATOM 1345 N N . LYS A 1 168 ? -10.071 -13.935 3.538 1.00 96.81 168 LYS A N 1
ATOM 1346 C CA . LYS A 1 168 ? -10.711 -14.879 4.477 1.00 96.81 168 LYS A CA 1
ATOM 1347 C C . LYS A 1 168 ? -10.537 -14.460 5.938 1.00 96.81 168 LYS A C 1
ATOM 1349 O O . LYS A 1 168 ? -11.390 -14.785 6.761 1.00 96.81 168 LYS A O 1
ATOM 1354 N N . LYS A 1 169 ? -9.436 -13.779 6.266 1.00 95.06 169 LYS A N 1
ATOM 1355 C CA . LYS A 1 169 ? -9.103 -13.364 7.630 1.00 95.06 169 LYS A CA 1
ATOM 1356 C C . LYS A 1 169 ? -9.678 -11.997 7.986 1.00 95.06 169 LYS A C 1
ATOM 1358 O O . LYS A 1 169 ? -10.224 -11.861 9.078 1.00 95.06 169 LYS A O 1
ATOM 1363 N N . VAL A 1 170 ? -9.547 -11.013 7.095 1.00 96.06 170 VAL A N 1
ATOM 1364 C CA . VAL A 1 170 ? -9.913 -9.609 7.373 1.00 96.06 170 VAL A CA 1
ATOM 1365 C C . VAL A 1 170 ? -11.210 -9.152 6.703 1.00 96.06 170 VAL A C 1
ATOM 1367 O O . VAL A 1 170 ? -11.649 -8.020 6.886 1.00 96.06 170 VAL A O 1
ATOM 1370 N N . GLY A 1 171 ? -11.857 -10.032 5.941 1.00 96.56 171 GLY A N 1
ATOM 1371 C CA . GLY A 1 171 ? -13.040 -9.692 5.161 1.00 96.56 171 GLY A CA 1
ATOM 1372 C C . GLY A 1 171 ? -12.694 -9.059 3.815 1.00 96.56 171 GLY A C 1
ATOM 1373 O O . GLY A 1 171 ? -11.542 -9.021 3.389 1.00 96.56 171 GLY A O 1
ATOM 1374 N N . LYS A 1 172 ? -13.730 -8.611 3.103 1.00 97.00 172 LYS A N 1
ATOM 1375 C CA . LYS A 1 172 ? -13.588 -8.014 1.770 1.00 97.00 172 LYS A CA 1
ATOM 1376 C C . LYS A 1 172 ? -13.161 -6.545 1.863 1.00 97.00 172 LYS A C 1
ATOM 1378 O O . LYS A 1 172 ? -13.608 -5.866 2.792 1.00 97.00 172 LYS A O 1
ATOM 1383 N N . PRO A 1 173 ? -12.369 -6.049 0.900 1.00 97.69 173 PRO A N 1
ATOM 1384 C CA . PRO A 1 173 ? -12.058 -4.630 0.813 1.00 97.69 173 PRO A CA 1
ATOM 1385 C C . PRO A 1 173 ? -13.309 -3.800 0.511 1.00 97.69 173 PRO A C 1
ATOM 1387 O O . PRO A 1 173 ? -14.346 -4.307 0.070 1.00 97.69 173 PRO A O 1
ATOM 1390 N N . LYS A 1 174 ? -13.202 -2.497 0.762 1.00 97.62 174 LYS A N 1
ATOM 1391 C CA . LYS A 1 174 ? -14.241 -1.513 0.458 1.00 97.62 174 LYS A CA 1
ATOM 1392 C C . LYS A 1 174 ? -14.271 -1.168 -1.032 1.00 97.62 174 LYS A C 1
ATOM 1394 O O . LYS A 1 174 ? -15.361 -0.986 -1.577 1.00 97.62 174 LYS A O 1
ATOM 1399 N N . SER A 1 175 ? -13.097 -1.081 -1.647 1.00 97.50 175 SER A N 1
ATOM 1400 C CA . SER A 1 175 ? -12.883 -0.810 -3.069 1.00 97.50 175 SER A CA 1
ATOM 1401 C C . SER A 1 175 ? -11.733 -1.653 -3.599 1.00 97.50 175 SER A C 1
ATOM 1403 O O . SER A 1 175 ? -10.831 -2.034 -2.854 1.00 97.50 175 SER A O 1
ATOM 1405 N N . GLU A 1 176 ? -11.796 -1.945 -4.893 1.00 96.81 176 GLU A N 1
ATOM 1406 C CA . GLU A 1 176 ? -10.693 -2.521 -5.650 1.00 96.81 176 GLU A CA 1
ATOM 1407 C C . GLU A 1 176 ? -10.564 -1.754 -6.965 1.00 96.81 176 GLU A C 1
ATOM 1409 O O . GLU A 1 176 ? -11.575 -1.499 -7.628 1.00 96.81 176 GLU A O 1
ATOM 1414 N N . GLU A 1 177 ? -9.344 -1.387 -7.338 1.00 95.44 177 GLU A N 1
ATOM 1415 C CA . GLU A 1 177 ? -9.055 -0.655 -8.570 1.00 95.44 177 GLU A CA 1
ATOM 1416 C C . GLU A 1 177 ? -7.831 -1.218 -9.297 1.00 95.44 177 GLU A C 1
ATOM 1418 O O . GLU A 1 177 ? -6.970 -1.864 -8.696 1.00 95.44 177 GLU A O 1
ATOM 1423 N N . ASP A 1 178 ? -7.782 -1.011 -10.616 1.00 91.12 178 ASP A N 1
ATOM 1424 C CA . ASP A 1 178 ? -6.630 -1.396 -11.434 1.00 91.12 178 ASP A CA 1
ATOM 1425 C C . ASP A 1 178 ? -5.432 -0.520 -11.055 1.00 91.12 178 ASP A C 1
ATOM 1427 O O . ASP A 1 178 ? -5.461 0.701 -11.206 1.00 91.12 178 ASP A O 1
ATOM 1431 N N . TYR A 1 179 ? -4.375 -1.169 -10.575 1.00 86.75 179 TYR A N 1
ATOM 1432 C CA . TYR A 1 179 ? -3.126 -0.536 -10.157 1.00 86.75 179 TYR A CA 1
ATOM 1433 C C . TYR A 1 179 ? -2.061 -0.563 -11.267 1.00 86.75 179 TYR A C 1
ATOM 1435 O O . TYR A 1 179 ? -0.923 -0.122 -11.092 1.00 86.75 179 TYR A O 1
ATOM 1443 N N . GLY A 1 180 ? -2.413 -1.106 -12.433 1.00 82.88 180 GLY A N 1
ATOM 1444 C CA . GLY A 1 180 ? -1.563 -1.209 -13.605 1.00 82.88 180 GLY A CA 1
ATOM 1445 C C . GLY A 1 180 ? -0.727 -2.490 -13.653 1.00 82.88 180 GLY A C 1
ATOM 1446 O O . GLY A 1 180 ? -0.269 -3.038 -12.644 1.00 82.88 180 GLY A O 1
ATOM 1447 N N . ASN A 1 181 ? -0.466 -2.938 -14.887 1.00 80.62 181 ASN A N 1
ATOM 1448 C CA . ASN A 1 181 ? 0.309 -4.142 -15.223 1.00 80.62 181 ASN A CA 1
ATOM 1449 C C . ASN A 1 181 ? -0.274 -5.442 -14.664 1.00 80.62 181 ASN A C 1
ATOM 1451 O O . ASN A 1 181 ? 0.465 -6.312 -14.213 1.00 80.62 181 ASN A O 1
ATOM 1455 N N . GLY A 1 182 ? -1.601 -5.573 -14.699 1.00 85.50 182 GLY A N 1
ATOM 1456 C CA . GLY A 1 182 ? -2.268 -6.777 -14.209 1.00 85.50 182 GLY A CA 1
ATOM 1457 C C . GLY A 1 182 ? -2.198 -6.925 -12.691 1.00 85.50 182 GLY A C 1
ATOM 1458 O O . GLY A 1 182 ? -2.325 -8.040 -12.195 1.00 85.50 182 GLY A O 1
ATOM 1459 N N . ARG A 1 183 ? -2.001 -5.824 -11.960 1.00 91.31 183 ARG A N 1
ATOM 1460 C CA . ARG A 1 183 ? -2.155 -5.763 -10.506 1.00 91.31 183 ARG A CA 1
ATOM 1461 C C . ARG A 1 183 ? -3.366 -4.917 -10.158 1.00 91.31 183 ARG A C 1
ATOM 1463 O O . ARG A 1 183 ? -3.637 -3.930 -10.834 1.00 91.31 183 ARG A O 1
ATOM 1470 N N . ASN A 1 184 ? -4.021 -5.273 -9.065 1.00 95.25 184 ASN A N 1
ATOM 1471 C CA . ASN A 1 184 ? -5.086 -4.484 -8.468 1.00 95.25 184 ASN A CA 1
ATOM 1472 C C . ASN A 1 184 ? -4.651 -3.993 -7.089 1.00 95.25 184 ASN A C 1
ATOM 1474 O O . ASN A 1 184 ? -3.881 -4.667 -6.398 1.00 95.25 184 ASN A O 1
ATOM 1478 N N . GLN A 1 185 ? -5.183 -2.847 -6.682 1.00 97.38 185 GLN A N 1
ATOM 1479 C CA . GLN A 1 185 ? -5.131 -2.371 -5.307 1.00 97.38 185 GLN A CA 1
ATOM 1480 C C . GLN A 1 185 ? -6.484 -2.625 -4.650 1.00 97.38 185 GLN A C 1
ATOM 1482 O O . GLN A 1 185 ? -7.525 -2.356 -5.240 1.00 97.38 185 GLN A O 1
ATOM 1487 N N . ALA A 1 186 ? -6.456 -3.160 -3.437 1.00 97.94 186 ALA A N 1
ATOM 1488 C CA . ALA A 1 186 ? -7.606 -3.363 -2.578 1.00 97.94 186 ALA A CA 1
ATOM 1489 C C . ALA A 1 186 ? -7.499 -2.451 -1.355 1.00 97.94 186 ALA A C 1
ATOM 1491 O O . ALA A 1 186 ? -6.528 -2.543 -0.596 1.00 97.94 186 ALA A O 1
ATOM 1492 N N . ASP A 1 187 ? -8.523 -1.628 -1.134 1.00 97.69 187 ASP A N 1
ATOM 1493 C CA . ASP A 1 187 ? -8.532 -0.648 -0.052 1.00 97.69 187 ASP A CA 1
ATOM 1494 C C . ASP A 1 187 ? -9.481 -1.076 1.063 1.00 97.69 187 ASP A C 1
ATOM 1496 O O . ASP A 1 187 ? -10.670 -1.347 0.851 1.00 97.69 187 ASP A O 1
ATOM 1500 N N . PHE A 1 188 ? -8.977 -1.074 2.288 1.00 98.00 188 PHE A N 1
ATOM 1501 C CA . PHE A 1 188 ? -9.752 -1.337 3.489 1.00 98.00 188 PHE A CA 1
ATOM 1502 C C . PHE A 1 188 ? -9.836 -0.052 4.304 1.00 98.00 188 PHE A C 1
ATOM 1504 O O . PHE A 1 188 ? -8.833 0.414 4.837 1.00 98.00 188 PHE A O 1
ATOM 1511 N N . PHE A 1 189 ? -11.039 0.511 4.414 1.00 96.81 189 PHE A N 1
ATOM 1512 C CA . PHE A 1 189 ? -11.279 1.761 5.132 1.00 96.81 189 PHE A CA 1
ATOM 1513 C C . PHE A 1 189 ? -12.047 1.521 6.426 1.00 96.81 189 PHE A C 1
ATOM 1515 O O . PHE A 1 189 ? -13.149 0.966 6.418 1.00 96.81 189 PHE A O 1
ATOM 1522 N N . TYR A 1 190 ? -11.493 2.030 7.519 1.00 96.31 190 TYR A N 1
ATOM 1523 C CA . TYR A 1 190 ? -12.078 1.993 8.850 1.00 96.31 190 TYR A CA 1
ATOM 1524 C C . TYR A 1 190 ? -12.141 3.406 9.407 1.00 96.31 190 TYR A C 1
ATOM 1526 O O . TYR A 1 190 ? -11.269 4.230 9.151 1.00 96.31 190 TYR A O 1
ATOM 1534 N N . HIS A 1 191 ? -13.180 3.697 10.171 1.00 95.88 191 HIS A N 1
ATOM 1535 C CA . HIS A 1 191 ? -13.320 4.967 10.861 1.00 95.88 191 HIS A CA 1
ATOM 1536 C C . HIS A 1 191 ? -14.083 4.754 12.155 1.00 95.88 191 HIS A C 1
ATOM 1538 O O . HIS A 1 191 ? -14.878 3.820 12.286 1.00 95.88 191 HIS A O 1
ATOM 1544 N N . GLY A 1 192 ? -13.880 5.661 13.097 1.00 94.12 192 GLY A N 1
ATOM 1545 C CA . GLY A 1 192 ? -14.598 5.621 14.353 1.00 94.12 192 GLY A CA 1
ATOM 1546 C C . GLY A 1 192 ? -14.338 6.846 15.201 1.00 94.12 192 GLY A C 1
ATOM 1547 O O . GLY A 1 192 ? -13.816 7.863 14.741 1.00 94.12 192 GLY A O 1
ATOM 1548 N N . THR A 1 193 ? -14.737 6.722 16.458 1.00 92.75 193 THR A N 1
ATOM 1549 C CA . THR A 1 193 ? -14.579 7.761 17.466 1.00 92.75 193 THR A CA 1
ATOM 1550 C C . THR A 1 193 ? -13.912 7.143 18.685 1.00 92.75 193 THR A C 1
ATOM 1552 O O . THR A 1 193 ? -14.306 6.063 19.128 1.00 92.75 193 THR A O 1
ATOM 1555 N N . ASP A 1 194 ? -12.888 7.798 19.219 1.00 85.19 194 ASP A N 1
ATOM 1556 C CA . ASP A 1 194 ? -12.240 7.386 20.456 1.00 85.19 194 ASP A CA 1
ATOM 1557 C C . ASP A 1 194 ? -13.111 7.705 21.690 1.00 85.19 194 ASP A C 1
ATOM 1559 O O . ASP A 1 194 ? -14.171 8.335 21.615 1.00 85.19 194 ASP A O 1
ATOM 1563 N N . LYS A 1 195 ? -12.646 7.293 22.874 1.00 82.19 195 LYS A N 1
ATOM 1564 C CA . LYS A 1 195 ? -13.360 7.522 24.144 1.00 82.19 195 LYS A CA 1
ATOM 1565 C C . LYS A 1 195 ? -13.507 9.004 24.520 1.00 82.19 195 LYS A C 1
ATOM 1567 O O . LYS A 1 195 ? -14.312 9.323 25.390 1.00 82.19 195 LYS A O 1
ATOM 1572 N N . LYS A 1 196 ? -12.715 9.894 23.917 1.00 86.88 196 LYS A N 1
ATOM 1573 C CA . LYS A 1 196 ? -12.719 11.345 24.144 1.00 86.88 196 LYS A CA 1
ATOM 1574 C C . LYS A 1 196 ? -13.521 12.101 23.077 1.00 86.88 196 LYS A C 1
ATOM 1576 O O . LYS A 1 196 ? -13.601 13.324 23.149 1.00 86.88 196 LYS A O 1
ATOM 1581 N N . GLY A 1 197 ? -14.125 11.403 22.112 1.00 86.50 197 GLY A N 1
ATOM 1582 C CA . GLY A 1 197 ? -14.865 12.022 21.012 1.00 86.50 197 GLY A CA 1
ATOM 1583 C C . GLY A 1 197 ? -14.004 12.386 19.794 1.00 86.50 197 GLY A C 1
ATOM 1584 O O . GLY A 1 197 ? -14.522 12.984 18.850 1.00 86.50 197 GLY A O 1
ATOM 1585 N N . GLY A 1 198 ? -12.714 12.042 19.793 1.00 88.44 198 GLY A N 1
ATOM 1586 C CA . GLY A 1 198 ? -11.808 12.232 18.665 1.00 88.44 198 GLY A CA 1
ATOM 1587 C C . GLY A 1 198 ? -12.150 11.278 17.526 1.00 88.44 198 GLY A C 1
ATOM 1588 O O . GLY A 1 198 ? -12.261 10.073 17.736 1.00 88.44 198 GLY A O 1
ATOM 1589 N N . LYS A 1 199 ? -12.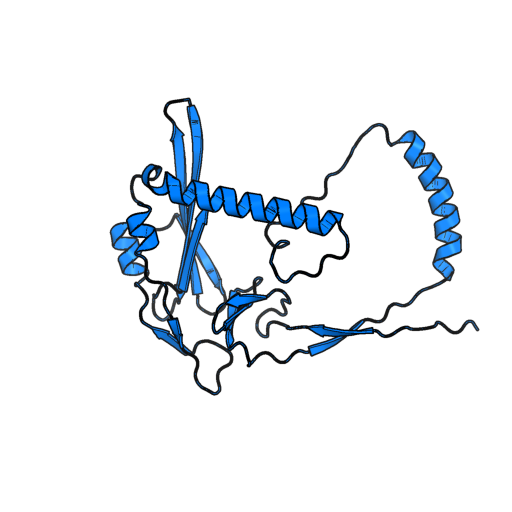346 11.811 16.318 1.00 93.75 199 LYS A N 1
ATOM 1590 C CA . LYS A 1 199 ? -12.573 10.990 15.124 1.00 93.75 199 LYS A CA 1
ATOM 1591 C C . LYS A 1 199 ? -11.244 10.463 14.605 1.00 93.75 199 LYS A C 1
ATOM 1593 O O . LYS A 1 199 ? -10.275 11.213 14.561 1.00 93.75 199 LYS A O 1
ATOM 1598 N N . TRP A 1 200 ? -11.239 9.218 14.160 1.00 94.38 200 TRP A N 1
ATOM 1599 C CA . TRP A 1 200 ? -10.086 8.590 13.527 1.00 94.38 200 TRP A CA 1
ATOM 1600 C C . TRP A 1 200 ? -10.497 7.891 12.235 1.00 94.38 200 TRP A C 1
ATOM 1602 O O . TRP A 1 200 ? -11.660 7.512 12.062 1.00 94.38 200 TRP A O 1
ATOM 1612 N N . THR A 1 201 ? -9.537 7.735 11.327 1.00 96.19 201 THR A N 1
ATOM 1613 C CA . THR A 1 201 ? -9.665 6.954 10.093 1.00 96.19 201 THR A CA 1
ATOM 1614 C C . THR A 1 201 ? -8.418 6.095 9.964 1.00 96.19 201 THR A C 1
ATOM 1616 O O . THR A 1 201 ? -7.349 6.547 10.320 1.00 96.19 201 THR A O 1
ATOM 1619 N N . ILE A 1 202 ? -8.543 4.856 9.503 1.00 96.88 202 ILE A N 1
ATOM 1620 C CA . ILE A 1 202 ? -7.402 4.004 9.157 1.00 96.88 202 ILE A CA 1
ATOM 1621 C C . ILE A 1 202 ? -7.689 3.409 7.786 1.00 96.88 202 ILE A C 1
ATOM 1623 O O . ILE A 1 202 ? -8.772 2.862 7.557 1.00 96.88 202 ILE A O 1
ATOM 1627 N N . ALA A 1 203 ? -6.721 3.514 6.886 1.00 97.44 203 ALA A N 1
ATOM 1628 C CA . ALA A 1 203 ? -6.755 2.914 5.565 1.00 97.44 203 ALA A CA 1
ATOM 1629 C C . ALA A 1 203 ? -5.621 1.893 5.439 1.00 97.44 203 ALA A C 1
ATOM 1631 O O . ALA A 1 203 ? -4.467 2.204 5.726 1.00 97.44 203 ALA A O 1
ATOM 1632 N N . VAL A 1 204 ? -5.953 0.675 5.016 1.00 97.81 204 VAL A N 1
ATOM 1633 C CA . VAL A 1 204 ? -4.975 -0.357 4.651 1.00 97.81 204 VAL A CA 1
ATOM 1634 C C . VAL A 1 204 ? -5.083 -0.594 3.154 1.00 97.81 204 VAL A C 1
ATOM 1636 O O . VAL A 1 204 ? -6.172 -0.873 2.653 1.00 97.81 204 VAL A O 1
ATOM 1639 N N . PHE A 1 205 ? -3.957 -0.510 2.458 1.00 97.31 205 PHE A N 1
ATOM 1640 C CA . PHE A 1 205 ? -3.859 -0.698 1.016 1.00 97.31 205 PHE A CA 1
ATOM 1641 C C . PHE A 1 205 ? -3.102 -1.992 0.746 1.00 97.31 205 PHE A C 1
ATOM 1643 O O . PHE A 1 205 ? -1.995 -2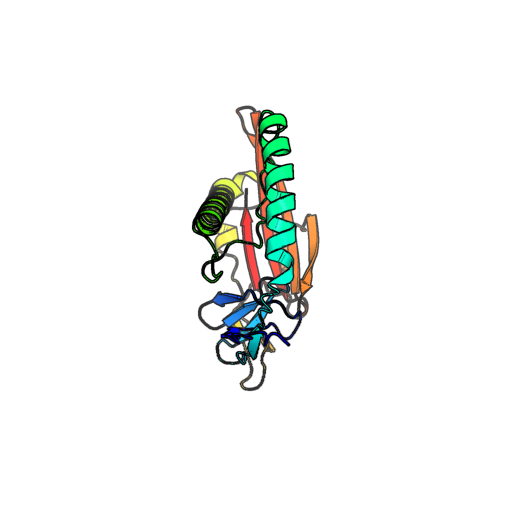.180 1.251 1.00 97.31 205 PHE A O 1
ATOM 1650 N N . ILE A 1 206 ? -3.692 -2.900 -0.028 1.00 98.00 206 ILE A N 1
ATOM 1651 C CA . ILE A 1 206 ? -3.062 -4.162 -0.426 1.00 98.00 206 ILE A CA 1
ATOM 1652 C C . ILE A 1 206 ? -3.008 -4.214 -1.944 1.00 98.00 206 ILE A C 1
ATOM 1654 O O . ILE A 1 206 ? -4.043 -4.268 -2.600 1.00 98.00 206 ILE A O 1
ATOM 1658 N N . VAL A 1 207 ? -1.804 -4.250 -2.504 1.00 96.06 207 VAL A N 1
ATOM 1659 C CA . VAL A 1 207 ? -1.607 -4.440 -3.943 1.00 96.06 207 VAL A CA 1
ATOM 1660 C C . VAL A 1 207 ? -1.331 -5.913 -4.199 1.00 96.06 207 VAL A C 1
ATOM 1662 O O . VAL A 1 207 ? -0.498 -6.515 -3.517 1.00 96.06 207 VAL A O 1
ATOM 1665 N N . TYR A 1 208 ? -2.006 -6.506 -5.178 1.00 95.75 208 TYR A N 1
ATOM 1666 C CA . TYR A 1 208 ? -1.824 -7.907 -5.542 1.00 95.75 208 TYR A CA 1
ATOM 1667 C C . TYR A 1 208 ? -1.815 -8.109 -7.057 1.00 95.75 208 TYR A C 1
ATOM 1669 O O . TYR A 1 208 ? -2.469 -7.389 -7.809 1.00 95.75 208 TYR A O 1
ATOM 1677 N N . ASP A 1 209 ? -1.073 -9.113 -7.513 1.00 94.50 209 ASP A N 1
ATOM 1678 C CA . ASP A 1 209 ? -1.058 -9.533 -8.913 1.00 94.50 209 ASP A CA 1
ATOM 1679 C C . ASP A 1 209 ? -2.311 -10.346 -9.238 1.00 94.50 209 ASP A C 1
ATOM 1681 O O . ASP A 1 209 ? -2.589 -11.361 -8.603 1.00 94.50 209 ASP A O 1
ATOM 1685 N N . VAL A 1 210 ? -3.071 -9.916 -10.244 1.00 93.56 210 VAL A N 1
ATOM 1686 C CA . VAL A 1 210 ? -4.371 -10.504 -10.602 1.00 93.56 210 VAL A CA 1
ATOM 1687 C C . VAL A 1 210 ? -4.209 -11.940 -11.101 1.00 93.56 210 VAL A C 1
ATOM 1689 O O . VAL A 1 210 ? -5.081 -12.777 -10.874 1.00 93.56 210 VAL A O 1
ATOM 1692 N N . LYS A 1 211 ? -3.089 -12.252 -11.765 1.00 91.69 211 LYS A N 1
ATOM 1693 C CA . LYS A 1 211 ? -2.853 -13.576 -12.352 1.00 91.69 211 LYS A CA 1
ATOM 1694 C C . LYS A 1 211 ? -2.493 -14.626 -11.301 1.00 91.69 211 LYS A C 1
ATOM 1696 O O . LYS A 1 211 ? -3.028 -15.731 -11.336 1.00 91.69 211 LYS A O 1
ATOM 1701 N N . SER A 1 212 ? -1.553 -14.312 -10.414 1.00 93.69 212 SER A N 1
ATOM 1702 C CA . SER A 1 212 ? -1.082 -15.221 -9.359 1.00 93.69 212 SER A CA 1
ATOM 1703 C C . SER A 1 212 ? -1.905 -15.128 -8.074 1.00 93.69 212 SER A C 1
ATOM 1705 O O . SER A 1 212 ? -1.881 -16.053 -7.265 1.00 93.69 212 SER A O 1
ATOM 1707 N N . GLY A 1 213 ? -2.619 -14.020 -7.870 1.00 95.44 213 GLY A N 1
ATOM 1708 C CA . GLY A 1 213 ? -3.319 -13.700 -6.632 1.00 95.44 213 GLY A CA 1
ATOM 1709 C C . GLY A 1 213 ? -2.387 -13.362 -5.468 1.00 95.44 213 GLY A C 1
ATOM 1710 O O . GLY A 1 213 ? -2.868 -13.258 -4.342 1.00 95.44 213 GLY A O 1
ATOM 1711 N N . MET A 1 214 ? -1.074 -13.237 -5.692 1.00 96.62 214 MET A N 1
ATOM 1712 C CA . MET A 1 214 ? -0.098 -12.962 -4.636 1.00 96.62 214 MET A CA 1
ATOM 1713 C C . MET A 1 214 ? -0.007 -11.470 -4.329 1.00 96.62 214 MET A C 1
ATOM 1715 O O . MET A 1 214 ? -0.053 -10.632 -5.229 1.00 96.62 214 MET A O 1
ATOM 1719 N N . ILE A 1 215 ? 0.168 -11.145 -3.051 1.00 96.75 215 ILE A N 1
ATOM 1720 C CA . ILE A 1 215 ? 0.345 -9.771 -2.578 1.00 96.75 215 ILE A CA 1
ATOM 1721 C C . ILE A 1 215 ? 1.723 -9.253 -3.003 1.00 96.75 215 ILE A C 1
ATOM 1723 O O . ILE A 1 215 ? 2.746 -9.836 -2.646 1.00 96.75 215 ILE A O 1
ATOM 1727 N N . THR A 1 216 ? 1.736 -8.143 -3.739 1.00 93.44 216 THR A N 1
ATOM 1728 C CA . THR A 1 216 ? 2.922 -7.449 -4.271 1.00 93.44 216 THR A CA 1
ATOM 1729 C C . THR A 1 216 ? 3.281 -6.181 -3.517 1.00 93.44 216 THR A C 1
ATOM 1731 O O . THR A 1 216 ? 4.388 -5.683 -3.679 1.00 93.44 216 THR A O 1
ATOM 1734 N N . GLY A 1 217 ? 2.377 -5.665 -2.690 1.00 93.38 217 GLY A N 1
ATOM 1735 C CA . GLY A 1 217 ? 2.625 -4.485 -1.874 1.00 93.38 217 GLY A CA 1
ATOM 1736 C C . GLY A 1 217 ? 1.605 -4.365 -0.754 1.00 93.38 217 GLY A C 1
ATOM 1737 O O . GLY A 1 217 ? 0.509 -4.925 -0.831 1.00 93.38 217 GLY A O 1
ATOM 1738 N N . LYS A 1 218 ? 1.982 -3.647 0.299 1.00 95.25 218 LYS A N 1
ATOM 1739 C CA . LYS A 1 218 ? 1.088 -3.297 1.397 1.00 95.25 218 LYS A CA 1
ATOM 1740 C C . LYS A 1 218 ? 1.498 -1.957 1.985 1.00 95.25 218 LYS A C 1
ATOM 1742 O O . LYS A 1 218 ? 2.688 -1.735 2.183 1.00 95.25 218 LYS A O 1
ATOM 1747 N N . ASP A 1 219 ? 0.513 -1.143 2.327 1.00 95.94 219 ASP A N 1
ATOM 1748 C CA . ASP A 1 219 ? 0.693 0.137 3.005 1.00 95.94 219 ASP A CA 1
ATOM 1749 C C . ASP A 1 219 ? -0.445 0.368 4.007 1.00 95.94 219 ASP A C 1
ATOM 1751 O O . ASP A 1 219 ? -1.512 -0.250 3.929 1.00 95.94 219 ASP A O 1
ATOM 1755 N N . VAL A 1 220 ? -0.208 1.247 4.977 1.00 95.56 220 VAL A N 1
ATOM 1756 C CA . VAL A 1 220 ? -1.197 1.666 5.976 1.00 95.56 220 VAL A CA 1
ATOM 1757 C C . VAL A 1 220 ? -1.062 3.163 6.235 1.00 95.56 220 VAL A C 1
ATOM 1759 O O . VAL A 1 220 ? 0.048 3.688 6.225 1.00 95.56 220 VAL A O 1
ATOM 1762 N N . MET A 1 221 ? -2.188 3.837 6.462 1.00 94.88 221 MET A N 1
ATOM 1763 C CA . MET A 1 221 ? -2.280 5.252 6.843 1.00 94.88 221 MET A CA 1
ATOM 1764 C C . MET A 1 221 ? -3.385 5.430 7.890 1.00 94.88 221 MET A C 1
ATOM 1766 O O . MET A 1 221 ? -4.333 4.637 7.910 1.00 94.88 221 MET A O 1
ATOM 1770 N N . GLY A 1 222 ? -3.310 6.467 8.725 1.00 90.25 222 GLY A N 1
ATOM 1771 C CA . GLY A 1 222 ? -4.416 6.851 9.605 1.00 90.25 222 GLY A CA 1
ATOM 1772 C C . GLY A 1 222 ? -4.307 8.249 10.188 1.00 90.25 222 GLY A C 1
ATOM 1773 O O . GLY A 1 222 ? -3.204 8.820 10.093 1.00 90.25 222 GLY A O 1
#